Protein AF-A0A2A7MXN3-F1 (afdb_monomer_lite)

Structure (mmCIF, N/CA/C/O backbone):
data_AF-A0A2A7MXN3-F1
#
_entry.id   AF-A0A2A7MXN3-F1
#
loop_
_atom_site.group_PDB
_atom_site.id
_atom_site.type_symbol
_atom_site.label_atom_id
_atom_site.label_alt_id
_atom_site.label_comp_id
_atom_site.label_asym_id
_atom_site.label_entity_id
_atom_site.label_seq_id
_atom_site.pdbx_PDB_ins_code
_atom_site.Cartn_x
_atom_site.Cartn_y
_atom_site.Cartn_z
_atom_site.occupancy
_atom_site.B_iso_or_equiv
_atom_site.auth_seq_id
_atom_site.auth_comp_id
_atom_site.auth_asym_id
_atom_site.auth_atom_id
_atom_site.pdbx_PDB_model_num
ATOM 1 N N . MET A 1 1 ? 14.271 -14.425 0.305 1.00 64.62 1 MET A N 1
ATOM 2 C CA . MET A 1 1 ? 13.790 -13.281 1.112 1.00 64.62 1 MET A CA 1
ATOM 3 C C . MET A 1 1 ? 12.311 -12.996 0.883 1.00 64.62 1 MET A C 1
ATOM 5 O O . MET A 1 1 ? 11.561 -13.135 1.835 1.00 64.62 1 MET A O 1
ATOM 9 N N . SER A 1 2 ? 11.859 -12.714 -0.344 1.00 75.19 2 SER A N 1
ATOM 10 C CA . SER A 1 2 ? 10.448 -12.375 -0.619 1.00 75.19 2 SER A CA 1
ATOM 11 C C . SER A 1 2 ? 9.423 -13.410 -0.127 1.00 75.19 2 SER A C 1
ATOM 13 O O . SER A 1 2 ? 8.438 -13.028 0.485 1.00 75.19 2 SER A O 1
ATOM 15 N N . TYR A 1 3 ? 9.675 -14.714 -0.288 1.00 83.62 3 TYR A N 1
ATOM 16 C CA . TYR A 1 3 ? 8.766 -15.762 0.211 1.00 83.62 3 TYR A CA 1
ATOM 17 C C . TYR A 1 3 ? 8.634 -15.801 1.741 1.00 83.62 3 TYR A C 1
ATOM 19 O O . TYR A 1 3 ? 7.549 -16.059 2.251 1.00 83.62 3 TYR A O 1
ATOM 27 N N . LEU A 1 4 ? 9.714 -15.497 2.474 1.00 83.94 4 LEU A N 1
ATOM 28 C CA . LEU A 1 4 ? 9.666 -15.394 3.936 1.00 83.94 4 LEU A CA 1
ATOM 29 C C . LEU A 1 4 ? 8.843 -14.175 4.360 1.00 83.94 4 LEU A C 1
ATOM 31 O O . LEU A 1 4 ? 8.022 -14.289 5.258 1.00 83.94 4 LEU A O 1
ATOM 35 N N . ALA A 1 5 ? 8.996 -13.038 3.673 1.00 79.19 5 ALA A N 1
ATOM 36 C CA . ALA A 1 5 ? 8.184 -11.850 3.934 1.00 79.19 5 ALA A CA 1
ATOM 37 C C . ALA A 1 5 ? 6.690 -12.092 3.636 1.00 79.19 5 ALA A C 1
ATOM 39 O O . ALA A 1 5 ? 5.841 -11.649 4.404 1.00 79.19 5 ALA A O 1
ATOM 40 N N . VAL A 1 6 ? 6.362 -12.854 2.582 1.00 86.12 6 VAL A N 1
ATOM 41 C CA . VAL A 1 6 ? 4.978 -13.288 2.306 1.00 86.12 6 VAL A CA 1
ATOM 42 C C . VAL A 1 6 ? 4.444 -14.161 3.443 1.00 86.12 6 VAL A C 1
ATOM 44 O O . VAL A 1 6 ? 3.345 -13.912 3.928 1.00 86.12 6 VAL A O 1
ATOM 47 N N . ALA A 1 7 ? 5.217 -15.148 3.906 1.00 87.31 7 ALA A N 1
ATOM 48 C CA . ALA A 1 7 ? 4.810 -16.008 5.018 1.00 87.31 7 ALA A CA 1
ATOM 49 C C . ALA A 1 7 ? 4.589 -15.211 6.316 1.00 87.31 7 ALA A C 1
ATOM 51 O O . ALA A 1 7 ? 3.590 -15.427 6.999 1.00 87.31 7 ALA A O 1
ATOM 52 N N . VAL A 1 8 ? 5.472 -14.250 6.621 1.00 85.25 8 VAL A N 1
ATOM 53 C CA . VAL A 1 8 ? 5.326 -13.338 7.769 1.00 85.25 8 VAL A CA 1
ATOM 54 C C . VAL A 1 8 ? 4.051 -12.508 7.634 1.00 85.25 8 VAL A C 1
ATOM 56 O O . VAL A 1 8 ? 3.260 -12.455 8.572 1.00 85.25 8 VAL A O 1
ATOM 59 N N . GLY A 1 9 ? 3.807 -11.905 6.470 1.00 79.94 9 GLY A N 1
ATOM 60 C CA . GLY A 1 9 ? 2.609 -11.106 6.228 1.00 79.94 9 GLY A CA 1
ATOM 61 C C . GLY A 1 9 ? 1.312 -11.912 6.378 1.00 79.94 9 GLY A C 1
ATOM 62 O O . GLY A 1 9 ? 0.428 -11.509 7.133 1.00 79.94 9 GLY A O 1
ATOM 63 N N . ILE A 1 10 ? 1.225 -13.091 5.751 1.00 86.56 10 ILE A N 1
ATOM 64 C CA . ILE A 1 10 ? 0.055 -13.983 5.852 1.00 86.56 10 ILE A CA 1
ATOM 65 C C . ILE A 1 10 ? -0.143 -14.465 7.292 1.00 86.56 10 ILE A C 1
ATOM 67 O O . ILE A 1 10 ? -1.264 -14.438 7.800 1.00 86.56 10 ILE A O 1
ATOM 71 N N . GLY A 1 11 ? 0.937 -14.862 7.972 1.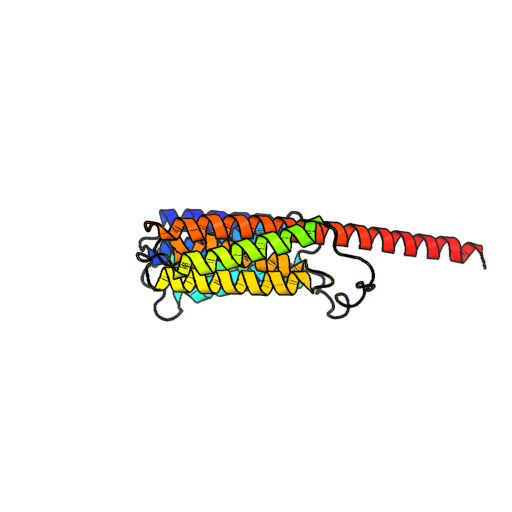00 83.38 11 GLY A N 1
ATOM 72 C CA . GLY A 1 11 ? 0.892 -15.266 9.376 1.00 83.38 11 GLY A CA 1
ATOM 73 C C . GLY A 1 11 ? 0.382 -14.145 10.284 1.00 83.38 11 GLY A C 1
ATOM 74 O O . GLY A 1 11 ? -0.422 -14.396 11.176 1.00 83.38 11 GLY A O 1
ATOM 75 N N . THR A 1 12 ? 0.767 -12.899 10.001 1.00 84.19 12 THR A N 1
ATOM 76 C CA . THR A 1 12 ? 0.295 -11.709 10.728 1.00 84.19 12 THR A CA 1
ATOM 77 C C . THR A 1 12 ? -1.199 -11.474 10.516 1.00 84.19 12 THR A C 1
ATOM 79 O O . THR A 1 12 ? -1.922 -11.212 11.474 1.00 84.19 12 THR A O 1
ATOM 82 N N . VAL A 1 13 ? -1.691 -11.623 9.280 1.00 85.94 13 VAL A N 1
ATOM 83 C CA . VAL A 1 13 ? -3.129 -11.518 8.982 1.00 85.94 13 VAL A CA 1
ATOM 84 C C . VAL A 1 13 ? -3.908 -12.614 9.709 1.00 85.94 13 VAL A C 1
ATOM 86 O O . VAL A 1 13 ? -4.906 -12.316 10.359 1.00 85.94 13 VAL A O 1
ATOM 89 N N . ALA A 1 14 ? -3.444 -13.864 9.674 1.00 85.44 14 ALA A N 1
ATOM 90 C CA . ALA A 1 14 ? -4.092 -14.954 10.401 1.00 85.44 14 ALA A CA 1
ATOM 91 C C . ALA A 1 14 ? -4.117 -14.691 11.918 1.00 85.44 14 ALA A C 1
ATOM 93 O O . ALA A 1 14 ? -5.171 -14.796 12.545 1.00 85.44 14 ALA A O 1
ATOM 94 N N . ALA A 1 15 ? -2.991 -14.254 12.489 1.00 77.88 15 ALA A N 1
ATOM 95 C CA . ALA A 1 15 ? -2.880 -13.923 13.907 1.00 77.88 15 ALA A CA 1
ATOM 96 C C . ALA A 1 15 ? -3.788 -12.750 14.318 1.00 77.88 15 ALA A C 1
ATOM 98 O O . ALA A 1 15 ? -4.363 -12.775 15.410 1.00 77.88 15 ALA A O 1
ATOM 99 N N . SER A 1 16 ? -4.000 -11.766 13.432 1.00 79.56 16 SER A N 1
ATOM 100 C CA . SER A 1 16 ? -4.940 -10.663 13.685 1.00 79.56 16 SER A CA 1
ATOM 101 C C . SER A 1 16 ? -6.362 -11.169 13.964 1.00 79.56 16 SER A C 1
ATOM 103 O O . SER A 1 16 ? -7.074 -10.616 14.799 1.00 79.56 16 SER A O 1
ATOM 105 N N . LEU A 1 17 ? -6.762 -12.275 13.330 1.00 83.75 17 LEU A N 1
ATOM 106 C CA . LEU A 1 17 ? -8.099 -12.847 13.468 1.00 83.75 17 LEU A CA 1
ATOM 107 C C . LEU A 1 17 ? -8.233 -13.769 14.685 1.00 83.75 17 LEU A C 1
ATOM 109 O O . LEU A 1 17 ? -9.330 -13.886 15.226 1.00 83.75 17 LEU A O 1
ATOM 113 N N . THR A 1 18 ? -7.145 -14.410 15.124 1.00 84.31 18 THR A N 1
ATOM 114 C CA . THR A 1 18 ? -7.195 -15.459 16.157 1.00 84.31 18 THR A CA 1
ATOM 115 C C . THR A 1 18 ? -6.716 -15.012 17.534 1.00 84.31 18 THR A C 1
ATOM 117 O O . THR A 1 18 ? -7.207 -15.522 18.535 1.00 84.31 18 THR A O 1
ATOM 120 N N . VAL A 1 19 ? -5.748 -14.094 17.605 1.00 80.88 19 VAL A N 1
ATOM 121 C CA . VAL A 1 19 ? -5.068 -13.719 18.863 1.00 80.88 19 VAL A CA 1
ATOM 122 C C . VAL A 1 19 ? -5.562 -12.371 19.397 1.00 80.88 19 VAL A C 1
ATOM 124 O O . VAL A 1 19 ? -5.391 -12.055 20.570 1.00 80.88 19 VAL A O 1
ATOM 127 N N . THR A 1 20 ? -6.203 -11.574 18.543 1.00 78.19 20 THR A N 1
ATOM 128 C CA . THR A 1 20 ? -6.513 -10.176 18.841 1.00 78.19 20 THR A CA 1
ATOM 129 C C . THR A 1 20 ? -7.908 -10.018 19.428 1.00 78.19 20 THR A C 1
ATOM 131 O O . THR A 1 20 ? -8.912 -10.385 18.799 1.00 78.19 20 THR A O 1
ATOM 134 N N . THR A 1 21 ? -7.980 -9.434 20.621 1.00 78.25 21 THR A N 1
ATOM 135 C CA . THR A 1 21 ? -9.223 -9.337 21.399 1.00 78.25 21 THR A CA 1
ATOM 136 C C . THR A 1 21 ? -9.922 -7.992 21.221 1.00 78.25 21 THR A C 1
ATOM 138 O O . THR A 1 21 ? -11.143 -7.912 21.352 1.00 78.25 21 THR A O 1
ATOM 141 N N . THR A 1 22 ? -9.184 -6.951 20.834 1.00 83.44 22 THR A N 1
ATOM 142 C CA . THR A 1 22 ? -9.715 -5.598 20.641 1.00 83.44 22 THR A CA 1
ATOM 143 C C . THR A 1 22 ? -10.020 -5.280 19.168 1.00 83.44 22 THR A C 1
ATOM 145 O O . THR A 1 22 ? -9.258 -5.668 18.277 1.00 83.44 22 THR A O 1
ATOM 148 N N . PRO A 1 23 ? -11.097 -4.523 18.868 1.00 79.94 23 PRO A N 1
ATOM 149 C CA . PRO A 1 23 ? -11.406 -4.102 17.498 1.00 79.94 23 PRO A CA 1
ATOM 150 C C . PRO A 1 23 ? -10.288 -3.269 16.854 1.00 79.94 23 PRO A C 1
ATOM 152 O O . PRO A 1 23 ? -9.908 -3.524 15.712 1.00 79.94 23 PRO A O 1
ATOM 155 N N . ALA A 1 24 ? -9.719 -2.320 17.606 1.00 78.69 24 ALA A N 1
ATOM 156 C CA . ALA A 1 24 ? -8.630 -1.465 17.134 1.00 78.69 24 ALA A CA 1
ATOM 157 C C . ALA A 1 24 ? -7.341 -2.263 16.882 1.00 78.69 24 ALA A C 1
ATOM 159 O O . ALA A 1 24 ? -6.723 -2.123 15.826 1.00 78.69 24 ALA A O 1
ATOM 160 N N . GLY A 1 25 ? -6.965 -3.154 17.811 1.00 79.19 25 GLY A N 1
ATOM 161 C CA . GLY A 1 25 ? -5.819 -4.043 17.635 1.00 79.19 25 GLY A CA 1
ATOM 162 C C . GLY A 1 25 ? -5.978 -4.930 16.404 1.00 79.19 25 GLY A C 1
ATOM 163 O O . GLY A 1 25 ? -5.029 -5.086 15.636 1.00 79.19 25 GLY A O 1
ATOM 164 N N . ARG A 1 26 ? -7.186 -5.457 16.161 1.00 84.25 26 ARG A N 1
ATOM 165 C CA . ARG A 1 26 ? -7.470 -6.336 15.018 1.00 84.25 26 ARG A CA 1
ATOM 166 C C . ARG A 1 26 ? -7.315 -5.588 13.700 1.00 84.25 26 ARG A C 1
ATOM 168 O O . ARG A 1 26 ? -6.651 -6.088 12.801 1.00 84.25 26 ARG A O 1
ATOM 175 N N . GLY A 1 27 ? -7.883 -4.387 13.596 1.00 84.44 27 GLY A N 1
ATOM 176 C CA . GLY A 1 27 ? -7.774 -3.557 12.395 1.00 84.44 27 GLY A CA 1
ATOM 177 C C . GLY A 1 27 ? -6.329 -3.184 12.061 1.00 84.44 27 GLY A C 1
ATOM 178 O O . GLY A 1 27 ? -5.893 -3.330 10.920 1.00 84.44 27 GLY A O 1
ATOM 179 N N . LEU A 1 28 ? -5.562 -2.757 13.066 1.00 84.44 28 LEU A N 1
ATOM 180 C CA . LEU A 1 28 ? -4.178 -2.312 12.892 1.00 84.44 28 LEU A CA 1
ATOM 181 C C . LEU A 1 28 ? -3.214 -3.468 12.585 1.00 84.44 28 LEU A C 1
ATOM 183 O O . LEU A 1 28 ? -2.373 -3.343 11.694 1.00 84.44 28 LEU A O 1
ATOM 187 N N . THR A 1 29 ? -3.346 -4.607 13.272 1.00 84.69 29 THR A N 1
ATOM 188 C CA . THR A 1 29 ? -2.533 -5.808 12.993 1.00 84.69 29 THR A CA 1
ATOM 189 C C . THR A 1 29 ? -2.861 -6.414 11.632 1.00 84.69 29 THR A C 1
ATOM 191 O O . THR A 1 29 ? -1.945 -6.794 10.898 1.00 84.69 29 THR A O 1
ATOM 194 N N . LEU A 1 30 ? -4.142 -6.434 11.248 1.00 87.25 30 LEU A N 1
ATOM 195 C CA . LEU A 1 30 ? -4.573 -6.845 9.914 1.00 87.25 30 LEU A CA 1
ATOM 196 C C . LEU A 1 30 ? -3.955 -5.940 8.849 1.00 87.25 30 LEU A C 1
ATOM 198 O O . LEU A 1 30 ? -3.381 -6.445 7.886 1.00 87.25 30 LEU A O 1
ATOM 202 N N . ALA A 1 31 ? -4.011 -4.618 9.035 1.00 86.31 31 ALA A N 1
ATOM 203 C CA . ALA A 1 31 ? -3.430 -3.674 8.089 1.00 86.31 31 ALA A CA 1
ATOM 204 C C . ALA A 1 31 ? -1.908 -3.835 7.970 1.00 86.31 31 ALA A C 1
ATOM 206 O O . ALA A 1 31 ? -1.387 -3.883 6.856 1.00 86.31 31 ALA A O 1
ATOM 207 N N . ALA A 1 32 ? -1.196 -3.994 9.089 1.00 85.25 32 ALA A N 1
ATOM 208 C CA . ALA A 1 32 ? 0.243 -4.249 9.083 1.00 85.25 32 ALA A CA 1
ATOM 209 C C . ALA A 1 32 ? 0.593 -5.528 8.301 1.00 85.25 32 ALA A C 1
ATOM 211 O O . ALA A 1 32 ? 1.414 -5.490 7.382 1.00 85.25 32 ALA A O 1
ATOM 212 N N . GLY A 1 33 ? -0.075 -6.648 8.601 1.00 84.88 33 GLY A N 1
ATOM 213 C CA . GLY A 1 33 ? 0.127 -7.913 7.888 1.00 84.88 33 GLY A CA 1
ATOM 214 C C . GLY A 1 33 ? -0.209 -7.822 6.398 1.00 84.88 33 GLY A C 1
ATOM 215 O O . GLY A 1 33 ? 0.524 -8.346 5.551 1.00 84.88 33 GLY A O 1
ATOM 216 N N . ALA A 1 34 ? -1.278 -7.100 6.061 1.00 90.25 34 ALA A N 1
ATOM 217 C CA . ALA A 1 34 ? -1.700 -6.860 4.689 1.00 90.25 34 ALA A CA 1
ATOM 218 C C . ALA A 1 34 ? -0.656 -6.046 3.906 1.00 90.25 34 ALA A C 1
ATOM 220 O O . ALA A 1 34 ? -0.297 -6.439 2.797 1.00 90.25 34 ALA A O 1
ATOM 221 N N . PHE A 1 35 ? -0.104 -4.972 4.483 1.00 87.25 35 PHE A N 1
ATOM 222 C CA . PHE A 1 35 ? 0.950 -4.175 3.843 1.00 87.25 35 PHE A CA 1
AT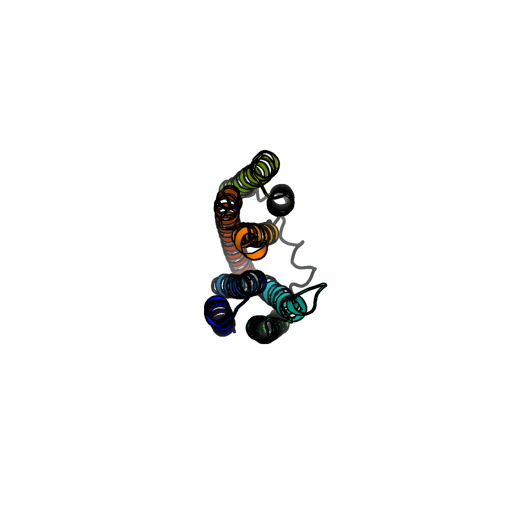OM 223 C C . PHE A 1 35 ? 2.258 -4.955 3.671 1.00 87.25 35 PHE A C 1
ATOM 225 O O . PHE A 1 35 ? 2.870 -4.885 2.604 1.00 87.25 35 PHE A O 1
ATOM 232 N N . ILE A 1 36 ? 2.669 -5.742 4.673 1.00 87.62 36 ILE A N 1
ATOM 233 C CA . ILE A 1 36 ? 3.850 -6.616 4.561 1.00 87.62 36 ILE A CA 1
ATOM 234 C C . ILE A 1 36 ? 3.663 -7.595 3.394 1.00 87.62 36 ILE A C 1
ATOM 236 O O . ILE A 1 36 ? 4.539 -7.719 2.537 1.00 87.62 36 ILE A O 1
ATOM 240 N N . THR A 1 37 ? 2.496 -8.242 3.321 1.00 89.50 37 THR A N 1
ATOM 241 C CA . THR A 1 37 ? 2.162 -9.180 2.238 1.00 89.50 37 THR A CA 1
ATOM 242 C C . THR A 1 37 ? 2.148 -8.479 0.881 1.00 89.50 37 THR A C 1
ATOM 244 O O . THR A 1 37 ? 2.717 -8.992 -0.079 1.00 89.50 37 THR A O 1
ATOM 247 N N . PHE A 1 38 ? 1.547 -7.291 0.803 1.00 88.75 38 PHE A N 1
ATOM 248 C CA . PHE A 1 38 ? 1.456 -6.487 -0.412 1.00 88.75 38 PHE A CA 1
ATOM 249 C C . PHE A 1 38 ? 2.839 -6.160 -0.992 1.00 88.75 38 PHE 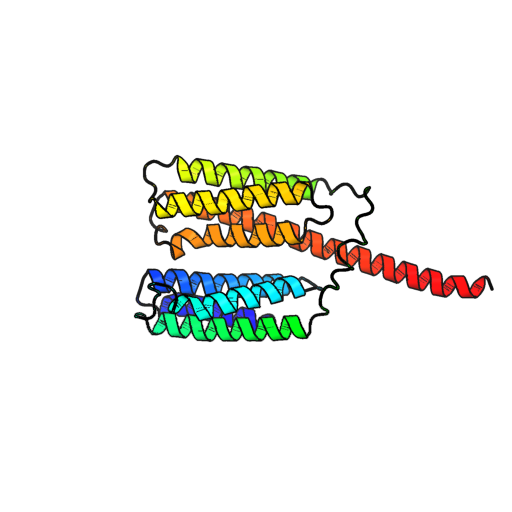A C 1
ATOM 251 O O . PHE A 1 38 ? 3.122 -6.506 -2.141 1.00 88.75 38 PHE A O 1
ATOM 258 N N . PHE A 1 39 ? 3.740 -5.580 -0.193 1.00 86.25 39 PHE A N 1
ATOM 259 C CA . PHE A 1 39 ? 5.097 -5.264 -0.650 1.00 86.25 39 PHE A CA 1
ATOM 260 C C . PHE A 1 39 ? 5.911 -6.523 -0.974 1.00 86.25 39 PHE A C 1
ATOM 262 O O . PHE A 1 39 ? 6.649 -6.552 -1.963 1.00 86.25 39 PHE A O 1
ATOM 269 N N . ALA A 1 40 ? 5.747 -7.592 -0.190 1.00 85.88 40 ALA A N 1
ATOM 270 C CA . ALA A 1 40 ? 6.422 -8.857 -0.444 1.00 85.88 40 ALA A CA 1
ATOM 271 C C . ALA A 1 40 ? 5.983 -9.488 -1.778 1.00 85.88 40 ALA A C 1
ATOM 273 O O . ALA A 1 40 ? 6.841 -9.911 -2.558 1.00 85.88 40 ALA A O 1
ATOM 274 N N . LEU A 1 41 ? 4.682 -9.492 -2.085 1.00 88.62 41 LEU A N 1
ATOM 275 C CA . LEU A 1 41 ? 4.136 -10.004 -3.345 1.00 88.62 41 LEU A CA 1
ATOM 276 C C . LEU A 1 41 ? 4.575 -9.163 -4.544 1.00 88.62 41 LEU A C 1
ATOM 278 O O . LEU A 1 41 ? 5.015 -9.725 -5.549 1.00 88.62 41 LEU A O 1
ATOM 282 N N . LEU A 1 42 ? 4.535 -7.832 -4.430 1.00 85.38 42 LEU A N 1
ATOM 283 C CA . LEU A 1 42 ? 5.017 -6.943 -5.489 1.00 85.38 42 LEU A CA 1
ATOM 284 C C . LEU A 1 42 ? 6.508 -7.127 -5.780 1.00 85.38 42 LEU A C 1
ATOM 286 O O . LEU A 1 42 ? 6.941 -6.879 -6.903 1.00 85.38 42 LEU A O 1
ATOM 290 N N . SER A 1 43 ? 7.298 -7.601 -4.810 1.00 84.44 43 SER A N 1
ATOM 291 C CA . SER A 1 43 ? 8.736 -7.831 -5.009 1.00 84.44 43 SER A CA 1
ATOM 292 C C . SER A 1 43 ? 9.052 -9.053 -5.872 1.00 84.44 43 SER A C 1
ATOM 294 O O . SER A 1 43 ? 10.141 -9.135 -6.440 1.00 84.44 43 SER A O 1
ATOM 296 N N . LEU A 1 44 ? 8.119 -10.001 -6.009 1.00 85.50 44 LEU A N 1
ATOM 297 C CA . LEU A 1 44 ? 8.337 -11.234 -6.770 1.00 85.50 44 LEU A CA 1
ATOM 298 C C . LEU A 1 44 ? 8.582 -10.980 -8.271 1.00 85.50 44 LEU A C 1
ATOM 300 O O . LEU A 1 44 ? 9.595 -11.472 -8.780 1.00 85.50 44 LEU A O 1
ATOM 304 N N . PRO A 1 45 ? 7.729 -10.217 -8.990 1.00 83.50 45 PRO A N 1
ATOM 305 C CA . PRO A 1 45 ? 7.890 -10.000 -10.428 1.00 83.50 45 PRO A CA 1
ATOM 306 C C . PRO A 1 45 ? 8.952 -8.956 -10.804 1.00 83.50 45 PRO A C 1
ATOM 308 O O . PRO A 1 45 ? 9.303 -8.865 -11.983 1.00 83.50 45 PRO A O 1
ATOM 311 N N . VAL A 1 46 ? 9.450 -8.154 -9.854 1.00 79.00 46 VAL A N 1
ATOM 312 C CA . VAL A 1 46 ? 10.308 -7.000 -10.159 1.00 79.00 46 VAL A CA 1
ATOM 313 C C . VAL A 1 46 ? 11.798 -7.364 -10.052 1.00 79.00 46 VAL A C 1
ATOM 315 O O . VAL A 1 46 ? 12.212 -7.935 -9.038 1.00 79.00 46 VAL A O 1
ATOM 318 N N . PRO A 1 47 ? 12.620 -7.050 -11.079 1.00 68.38 47 PRO A N 1
ATOM 319 C CA . PRO A 1 47 ? 14.070 -7.256 -11.038 1.00 68.38 47 PRO A CA 1
ATOM 320 C C . PRO A 1 47 ? 14.776 -6.319 -10.050 1.00 68.38 47 PRO A C 1
ATOM 322 O O . PRO A 1 47 ? 15.590 -6.788 -9.258 1.00 68.38 47 PRO A O 1
ATOM 325 N N . ASP A 1 48 ? 14.441 -5.023 -10.074 1.00 70.88 48 ASP A N 1
ATOM 326 C CA . ASP A 1 48 ? 14.915 -4.041 -9.096 1.00 70.88 48 ASP A CA 1
ATOM 327 C C . ASP A 1 48 ? 13.920 -3.903 -7.938 1.00 70.88 48 ASP A C 1
ATOM 329 O O . ASP A 1 48 ? 12.892 -3.232 -8.010 1.00 70.88 48 ASP A O 1
ATOM 333 N N . ARG A 1 49 ? 14.219 -4.599 -6.847 1.00 75.06 49 ARG A N 1
ATOM 334 C CA . ARG A 1 49 ? 13.334 -4.698 -5.682 1.00 75.06 49 ARG A CA 1
ATOM 335 C C . ARG A 1 49 ? 13.576 -3.594 -4.660 1.00 75.06 49 ARG A C 1
ATOM 337 O O . ARG A 1 49 ? 12.903 -3.568 -3.634 1.00 75.06 49 ARG A O 1
ATOM 344 N N . THR A 1 50 ? 14.531 -2.704 -4.905 1.00 75.25 50 THR A N 1
ATOM 345 C CA . THR A 1 50 ? 15.023 -1.736 -3.917 1.00 75.25 50 THR A CA 1
ATOM 346 C C . THR A 1 50 ? 13.919 -0.814 -3.372 1.00 75.25 50 THR A C 1
ATOM 348 O O . THR A 1 50 ? 13.817 -0.703 -2.147 1.00 75.25 50 THR A O 1
ATOM 351 N N . PRO A 1 51 ? 13.004 -0.263 -4.202 1.00 76.44 51 PRO A N 1
ATOM 352 C CA . PRO A 1 51 ? 11.866 0.523 -3.707 1.00 76.44 51 PRO A CA 1
ATOM 353 C C . PRO A 1 51 ? 10.898 -0.285 -2.828 1.00 76.44 51 PRO A C 1
ATOM 355 O O . PRO A 1 51 ? 10.334 0.228 -1.865 1.00 76.44 51 PRO A O 1
ATOM 358 N N . LEU A 1 52 ? 10.723 -1.574 -3.126 1.00 81.31 52 LEU A N 1
ATOM 359 C CA . LEU A 1 52 ? 9.808 -2.460 -2.402 1.00 81.31 52 LEU A CA 1
ATOM 360 C C . LEU A 1 52 ? 10.410 -2.940 -1.076 1.00 81.31 52 LEU A C 1
ATOM 362 O O . LEU A 1 52 ? 9.693 -3.069 -0.086 1.00 81.31 52 LEU A O 1
ATOM 366 N N . HIS A 1 53 ? 11.728 -3.150 -1.029 1.00 82.88 53 HIS A N 1
ATOM 367 C CA . HIS A 1 53 ? 12.446 -3.412 0.217 1.00 82.88 53 HIS A CA 1
ATOM 368 C C . HIS A 1 53 ? 12.403 -2.202 1.153 1.00 82.88 53 HIS A C 1
ATOM 370 O O . HIS A 1 53 ? 12.197 -2.383 2.348 1.00 82.88 53 HIS A O 1
ATOM 376 N N . TRP A 1 54 ? 12.509 -0.981 0.617 1.00 81.31 54 TRP A N 1
ATOM 377 C CA . TRP A 1 54 ? 12.290 0.236 1.403 1.00 81.31 54 TRP A CA 1
ATOM 378 C C . TRP A 1 54 ? 10.865 0.305 1.970 1.00 81.31 54 TRP A C 1
ATOM 380 O O . TRP A 1 54 ? 10.689 0.591 3.152 1.00 81.31 54 TRP A O 1
ATOM 390 N N . GLY A 1 55 ? 9.852 -0.051 1.172 1.00 81.38 55 GLY A N 1
ATOM 391 C CA . GLY A 1 55 ? 8.475 -0.195 1.654 1.00 81.38 55 GLY A CA 1
ATOM 392 C C . GLY A 1 55 ? 8.357 -1.165 2.837 1.00 81.38 55 GLY A C 1
ATOM 393 O O . GLY A 1 55 ? 7.730 -0.833 3.840 1.00 81.38 55 GLY A O 1
ATOM 394 N N . LEU A 1 56 ? 9.028 -2.322 2.777 1.00 83.56 56 LEU A N 1
ATOM 395 C CA . LEU A 1 56 ? 9.080 -3.283 3.889 1.00 83.56 56 LEU A CA 1
ATOM 396 C C . LEU A 1 56 ? 9.793 -2.732 5.131 1.00 83.56 56 LEU A C 1
ATOM 398 O O . LEU A 1 56 ? 9.351 -3.015 6.242 1.00 83.56 56 LEU A O 1
ATOM 402 N N . VAL A 1 57 ? 10.853 -1.935 4.962 1.00 84.88 57 VAL A N 1
ATOM 403 C CA . VAL A 1 57 ? 11.530 -1.246 6.075 1.00 84.88 57 VAL A CA 1
ATOM 404 C C . VAL A 1 57 ? 10.567 -0.284 6.762 1.00 84.88 57 VAL A C 1
ATOM 406 O O . VAL A 1 57 ? 10.376 -0.372 7.970 1.00 84.88 57 VAL A O 1
ATOM 409 N N . VAL A 1 58 ? 9.922 0.603 6.001 1.00 85.75 58 VAL A N 1
ATOM 410 C CA . VAL A 1 58 ? 9.021 1.624 6.553 1.00 85.75 58 VAL A CA 1
ATOM 411 C C . VAL A 1 58 ? 7.797 0.987 7.210 1.00 85.75 58 VAL A C 1
ATOM 413 O O . VAL A 1 58 ? 7.464 1.334 8.341 1.00 85.75 58 VAL A O 1
ATOM 416 N N . VAL A 1 59 ? 7.152 0.022 6.546 1.00 86.56 59 VAL A N 1
ATOM 417 C CA . VAL A 1 59 ? 5.994 -0.697 7.102 1.00 86.56 59 VAL A CA 1
ATOM 418 C C . VAL A 1 59 ? 6.395 -1.528 8.318 1.00 86.56 59 VAL A C 1
ATOM 420 O O . VAL A 1 59 ? 5.681 -1.516 9.317 1.00 86.56 59 VAL A O 1
ATOM 423 N N . GLY A 1 60 ? 7.532 -2.226 8.260 1.00 84.31 60 GLY A N 1
ATOM 424 C CA . GLY A 1 60 ? 8.050 -3.007 9.379 1.00 84.31 60 GLY A CA 1
ATOM 425 C C . GLY A 1 60 ? 8.335 -2.130 10.594 1.00 84.31 60 GLY A C 1
ATOM 426 O O . GLY A 1 60 ? 7.885 -2.437 11.696 1.00 84.31 60 GLY A O 1
ATOM 427 N N . LEU A 1 61 ? 8.992 -0.985 10.389 1.00 87.75 61 LEU A N 1
ATOM 428 C CA . LEU A 1 61 ? 9.240 0.005 11.436 1.00 87.75 61 LEU A CA 1
ATOM 429 C C . LEU A 1 61 ? 7.929 0.543 12.018 1.00 87.75 61 LEU A C 1
ATOM 431 O O . LEU A 1 61 ? 7.758 0.545 13.234 1.00 87.75 61 LEU A O 1
ATOM 435 N N . ALA A 1 62 ? 6.989 0.948 11.161 1.00 85.00 62 ALA A N 1
ATOM 436 C CA . ALA A 1 62 ? 5.692 1.456 11.589 1.00 85.00 62 ALA A CA 1
ATOM 437 C C . ALA A 1 62 ? 4.931 0.415 12.422 1.00 85.00 62 ALA A C 1
ATOM 439 O O . ALA A 1 62 ? 4.477 0.737 13.514 1.00 85.00 62 ALA A O 1
ATOM 440 N N . ALA A 1 63 ? 4.861 -0.842 11.972 1.00 85.31 63 ALA A N 1
ATOM 441 C CA . ALA A 1 63 ? 4.233 -1.939 12.712 1.00 85.31 63 ALA A CA 1
ATOM 442 C C . ALA A 1 63 ? 4.921 -2.213 14.063 1.00 85.31 63 ALA A C 1
ATOM 444 O O . ALA A 1 63 ? 4.247 -2.508 15.048 1.00 85.31 63 ALA A O 1
ATOM 445 N N . THR A 1 64 ? 6.246 -2.043 14.125 1.00 87.19 64 THR A N 1
ATOM 446 C CA . THR A 1 64 ? 7.055 -2.203 15.347 1.00 87.19 64 THR A CA 1
ATOM 447 C C . THR A 1 64 ? 6.941 -1.022 16.307 1.00 87.19 64 THR A C 1
ATOM 449 O O . THR A 1 64 ? 7.389 -1.130 17.436 1.00 87.19 64 THR A O 1
ATOM 452 N N . ILE A 1 65 ? 6.389 0.119 15.899 1.00 86.31 65 ILE A N 1
ATOM 453 C CA . ILE A 1 65 ? 6.247 1.299 16.771 1.00 86.31 65 ILE A CA 1
ATOM 454 C C . ILE A 1 65 ? 4.766 1.580 17.083 1.00 86.31 65 ILE A C 1
ATOM 456 O O . ILE A 1 65 ? 4.450 2.147 18.128 1.00 86.31 65 ILE A O 1
ATOM 460 N N . LEU A 1 66 ? 3.842 1.103 16.242 1.00 83.38 66 LEU A N 1
ATOM 461 C CA . LEU A 1 66 ? 2.397 1.331 16.345 1.00 83.38 66 LEU A CA 1
ATOM 462 C C . LEU A 1 66 ? 1.791 1.019 17.722 1.00 83.38 66 LEU A C 1
ATOM 464 O O . LEU A 1 66 ? 1.075 1.877 18.236 1.00 83.38 66 LEU A O 1
ATOM 468 N N . PRO A 1 67 ? 2.053 -0.152 18.342 1.00 81.75 67 PRO A N 1
ATOM 469 C CA . PRO A 1 67 ? 1.524 -0.455 19.670 1.00 81.75 67 PRO A CA 1
ATOM 470 C C . PRO A 1 67 ? 1.861 0.609 20.719 1.00 81.75 67 PRO A C 1
ATOM 472 O O . PRO A 1 67 ? 1.052 0.844 21.604 1.00 81.75 67 PRO A O 1
ATOM 475 N N . TRP A 1 68 ? 3.008 1.282 20.606 1.00 82.19 68 TRP A N 1
ATOM 476 C CA . TRP A 1 68 ? 3.539 2.212 21.607 1.00 82.19 68 TRP A CA 1
ATOM 477 C C . TRP A 1 68 ? 3.167 3.681 21.350 1.00 82.19 68 TRP A C 1
ATOM 479 O O . TRP A 1 68 ? 3.447 4.536 22.190 1.00 82.19 68 TRP A O 1
ATOM 489 N N . LEU A 1 69 ? 2.541 3.999 20.212 1.00 79.44 69 LEU A N 1
ATOM 490 C CA . LEU A 1 69 ? 2.173 5.373 19.867 1.00 79.44 69 LEU A CA 1
ATOM 491 C C . LEU A 1 69 ? 0.830 5.785 20.481 1.00 79.44 69 LEU A C 1
ATOM 493 O O . LEU A 1 69 ? -0.168 5.090 20.325 1.00 79.44 69 LEU A O 1
ATOM 497 N N . SER A 1 70 ? 0.867 6.941 21.158 1.00 48.78 70 SER A N 1
ATOM 498 C CA . SER A 1 70 ? -0.174 7.792 21.779 1.00 48.78 70 SER A CA 1
ATOM 499 C C . SER A 1 70 ? -1.277 7.159 22.640 1.00 48.78 70 SER A C 1
ATOM 501 O O . SER A 1 70 ? -1.638 7.773 23.633 1.00 48.78 70 SER A O 1
ATOM 503 N N . THR A 1 71 ? -1.801 5.985 22.298 1.00 59.22 71 THR A N 1
ATOM 504 C CA . THR A 1 71 ? -2.842 5.206 23.007 1.00 59.22 71 THR A CA 1
ATOM 505 C C . THR A 1 71 ? -2.992 3.805 22.378 1.00 59.22 71 THR A C 1
ATOM 507 O O . THR A 1 71 ? -4.081 3.231 22.375 1.00 59.22 71 THR A O 1
ATOM 510 N N . GLY A 1 72 ? -1.928 3.276 21.761 1.00 58.19 72 GLY A N 1
ATOM 511 C CA . GLY A 1 72 ? -1.977 2.049 20.969 1.00 58.19 72 GLY A CA 1
ATOM 512 C C . GLY A 1 72 ? -2.495 0.829 21.735 1.00 58.19 72 GLY A C 1
ATOM 513 O O . GLY A 1 72 ? -2.729 0.844 22.942 1.00 58.19 72 GLY A O 1
ATOM 514 N N . PHE A 1 73 ? -2.669 -0.278 21.020 1.00 68.50 73 PHE A N 1
ATOM 515 C CA . PHE A 1 73 ? -3.216 -1.524 21.561 1.00 68.50 73 PHE A CA 1
ATOM 516 C C . PHE A 1 73 ? -2.230 -2.277 22.480 1.00 68.50 73 PHE A C 1
ATOM 518 O O . PHE A 1 73 ? -2.237 -3.500 22.508 1.00 68.50 73 PHE A O 1
ATOM 525 N N . THR A 1 74 ? -1.395 -1.580 23.265 1.00 74.06 74 THR A N 1
ATOM 526 C CA . THR A 1 74 ? -0.511 -2.190 24.280 1.00 74.06 74 THR A CA 1
ATOM 527 C C . THR A 1 74 ? -1.278 -3.017 25.307 1.00 74.06 74 THR A C 1
ATOM 529 O O . THR A 1 74 ? -0.757 -4.016 25.796 1.00 74.06 74 THR A O 1
ATOM 532 N N . ALA A 1 75 ? -2.517 -2.623 25.614 1.00 78.19 75 ALA A N 1
ATOM 533 C CA . ALA A 1 75 ? -3.414 -3.377 26.485 1.00 78.19 75 ALA A CA 1
ATOM 534 C C . ALA A 1 75 ? -3.827 -4.732 25.875 1.00 78.19 75 ALA A C 1
ATOM 536 O O . ALA A 1 75 ? -4.154 -5.664 26.605 1.00 78.19 75 ALA A O 1
ATOM 537 N N . ASP A 1 76 ? -3.783 -4.857 24.545 1.00 80.94 76 ASP A N 1
ATOM 538 C CA . ASP A 1 76 ? -3.996 -6.107 23.821 1.00 80.94 76 ASP A CA 1
ATOM 539 C C . ASP A 1 76 ? -2.642 -6.768 23.546 1.00 80.94 76 ASP A C 1
ATOM 541 O O . ASP A 1 76 ? -2.005 -6.573 22.507 1.00 80.94 76 ASP A O 1
ATOM 545 N N . LEU A 1 77 ? -2.192 -7.556 24.523 1.00 81.44 77 LEU A N 1
ATOM 546 C CA . LEU A 1 77 ? -0.881 -8.204 24.506 1.00 81.44 77 LEU A CA 1
ATOM 547 C C . LEU A 1 77 ? -0.679 -9.075 23.254 1.00 81.44 77 LEU A C 1
ATOM 549 O O . LEU A 1 77 ? 0.424 -9.138 22.713 1.00 81.44 77 LEU A O 1
ATOM 553 N N . GLY A 1 78 ? -1.756 -9.699 22.766 1.00 82.25 78 GLY A N 1
ATOM 554 C CA . GLY A 1 78 ? -1.757 -10.520 21.559 1.00 82.25 78 GLY A CA 1
ATOM 555 C C . GLY A 1 78 ? -1.487 -9.706 20.299 1.00 82.25 78 GLY A C 1
ATOM 556 O O . GLY A 1 78 ? -0.606 -10.048 19.503 1.00 82.25 78 GLY A O 1
ATOM 557 N N . ALA A 1 79 ? -2.200 -8.592 20.142 1.00 79.44 79 ALA A N 1
ATOM 558 C CA . ALA A 1 79 ? -1.981 -7.678 19.031 1.00 79.44 79 ALA A CA 1
ATOM 559 C C . ALA A 1 79 ? -0.598 -7.026 19.091 1.00 79.44 79 ALA A C 1
ATOM 561 O O . ALA A 1 79 ? 0.112 -7.013 18.084 1.00 79.44 79 ALA A O 1
ATOM 562 N N . ALA A 1 80 ? -0.199 -6.514 20.261 1.00 83.94 80 ALA A N 1
ATOM 563 C CA . ALA A 1 80 ? 1.077 -5.827 20.462 1.00 83.94 80 ALA A CA 1
ATOM 564 C C . ALA A 1 80 ? 2.262 -6.744 20.147 1.00 83.94 80 ALA A C 1
ATOM 566 O O . ALA A 1 80 ? 3.174 -6.354 19.415 1.00 83.94 80 ALA A O 1
ATOM 567 N N . TRP A 1 81 ? 2.208 -7.990 20.627 1.00 85.69 81 TRP A N 1
ATOM 568 C CA . TRP A 1 81 ? 3.218 -9.001 20.334 1.00 85.69 81 TRP A CA 1
ATOM 569 C C . TRP A 1 81 ? 3.276 -9.341 18.843 1.00 85.69 81 TRP A C 1
ATOM 571 O O . TRP A 1 81 ? 4.352 -9.335 18.245 1.00 85.69 81 TRP A O 1
ATOM 581 N N . THR A 1 82 ? 2.118 -9.580 18.221 1.00 84.50 82 THR A N 1
ATOM 582 C CA . THR A 1 82 ? 2.031 -9.921 16.795 1.00 84.50 82 THR A CA 1
ATOM 583 C C . THR A 1 82 ? 2.585 -8.795 15.922 1.00 84.50 82 THR A C 1
ATOM 585 O O . THR A 1 82 ? 3.413 -9.050 15.051 1.00 84.50 82 THR A O 1
ATOM 588 N N . ALA A 1 83 ? 2.183 -7.548 16.183 1.00 83.56 83 ALA A N 1
ATOM 589 C CA . ALA A 1 83 ? 2.667 -6.376 15.458 1.00 83.56 83 ALA A CA 1
ATOM 590 C C . ALA A 1 83 ? 4.172 -6.152 15.659 1.00 83.56 83 ALA A C 1
ATOM 592 O O . ALA A 1 83 ? 4.882 -5.911 14.684 1.00 83.56 83 ALA A O 1
ATOM 593 N N . GLY A 1 84 ? 4.667 -6.288 16.894 1.00 85.12 84 GLY A N 1
ATOM 594 C CA . GLY A 1 84 ? 6.084 -6.123 17.213 1.00 85.12 84 GLY A CA 1
ATOM 595 C C . GLY A 1 84 ? 6.970 -7.158 16.522 1.00 85.12 84 GLY A C 1
ATOM 596 O O . GLY A 1 84 ? 7.942 -6.795 15.863 1.00 85.12 84 GLY A O 1
ATOM 597 N N . VAL A 1 85 ? 6.618 -8.446 16.613 1.00 86.75 85 VAL A N 1
ATOM 598 C CA . VAL A 1 85 ? 7.404 -9.529 15.998 1.00 86.75 85 VAL A CA 1
ATOM 599 C C . VAL A 1 85 ? 7.329 -9.467 14.474 1.00 86.75 85 VAL A C 1
ATOM 601 O O . VAL A 1 85 ? 8.363 -9.507 13.805 1.00 86.75 85 VAL A O 1
ATOM 604 N N . ALA A 1 86 ? 6.127 -9.337 13.907 1.00 84.25 86 ALA A N 1
ATOM 605 C CA . ALA A 1 86 ? 5.955 -9.244 12.460 1.00 84.25 86 ALA A CA 1
ATOM 606 C C . ALA A 1 86 ? 6.633 -7.998 11.882 1.00 84.25 86 ALA A C 1
ATOM 608 O O . ALA A 1 86 ? 7.302 -8.083 10.852 1.00 84.25 86 ALA A O 1
ATOM 609 N N . GLY A 1 87 ? 6.495 -6.861 12.567 1.00 83.69 87 GLY A N 1
ATOM 610 C CA . GLY A 1 87 ? 7.131 -5.604 12.203 1.00 83.69 87 GLY A CA 1
ATOM 611 C C . GLY A 1 87 ? 8.652 -5.712 12.213 1.00 83.69 87 GLY A C 1
ATOM 612 O O . GLY A 1 87 ? 9.286 -5.374 11.214 1.00 83.69 87 GLY A O 1
ATOM 613 N N . ALA A 1 88 ? 9.238 -6.261 13.280 1.00 87.25 88 ALA A N 1
ATOM 614 C CA . ALA A 1 88 ? 10.685 -6.423 13.395 1.00 87.25 88 ALA A CA 1
ATOM 615 C C . ALA A 1 88 ? 11.243 -7.379 12.328 1.00 87.25 88 ALA A C 1
ATOM 617 O O . ALA A 1 88 ? 12.288 -7.109 11.733 1.00 87.25 88 ALA A O 1
ATOM 618 N N . LEU A 1 89 ? 10.527 -8.470 12.030 1.00 87.06 89 LEU A N 1
ATOM 619 C CA . LEU A 1 89 ? 10.899 -9.395 10.958 1.00 87.06 89 LEU A CA 1
ATOM 620 C C . LEU A 1 89 ? 10.807 -8.735 9.578 1.00 87.06 89 LEU A C 1
ATOM 622 O O . LEU A 1 89 ? 11.733 -8.870 8.777 1.00 87.06 89 LEU A O 1
ATOM 626 N N . ALA A 1 90 ? 9.727 -8.005 9.292 1.00 84.31 90 ALA A N 1
ATOM 627 C CA . ALA A 1 90 ? 9.572 -7.277 8.035 1.00 84.31 90 ALA A CA 1
ATOM 628 C C . ALA A 1 90 ? 10.648 -6.196 7.869 1.00 84.31 90 ALA A C 1
ATOM 630 O O . ALA A 1 90 ? 11.236 -6.085 6.794 1.00 84.31 90 ALA A O 1
ATOM 631 N N . LEU A 1 91 ? 10.963 -5.474 8.948 1.00 89.38 91 LEU A N 1
ATOM 632 C CA . LEU A 1 91 ? 12.036 -4.488 9.004 1.00 89.38 91 LEU A CA 1
ATOM 633 C C . LEU A 1 91 ? 13.387 -5.132 8.683 1.00 89.38 91 LEU A C 1
ATOM 635 O O . LEU A 1 91 ? 14.093 -4.661 7.797 1.00 89.38 91 LEU A O 1
ATOM 639 N N . ALA A 1 92 ? 13.731 -6.237 9.350 1.00 88.88 92 ALA A N 1
ATOM 640 C CA . ALA A 1 92 ? 14.988 -6.943 9.121 1.00 88.88 92 ALA A CA 1
ATOM 641 C C . ALA A 1 92 ? 15.096 -7.469 7.680 1.00 88.88 92 ALA A C 1
ATOM 643 O O . ALA A 1 92 ? 16.118 -7.272 7.024 1.00 88.88 92 ALA A O 1
ATOM 644 N N . LEU A 1 93 ? 14.033 -8.088 7.154 1.00 85.19 93 LEU A N 1
ATOM 645 C CA . LEU A 1 93 ? 13.990 -8.575 5.772 1.00 85.19 93 LEU A CA 1
ATOM 646 C C . LEU A 1 93 ? 14.084 -7.429 4.756 1.00 85.19 93 LEU A C 1
ATOM 648 O O . LEU A 1 93 ? 14.780 -7.566 3.749 1.00 85.19 93 LEU A O 1
ATOM 652 N N . GLY A 1 94 ? 13.424 -6.303 5.030 1.00 82.69 94 GLY A N 1
ATOM 653 C CA . GLY A 1 94 ? 13.527 -5.078 4.245 1.00 82.69 94 GLY A CA 1
ATOM 654 C C . GLY A 1 94 ? 14.950 -4.525 4.247 1.00 82.69 94 GLY A C 1
ATOM 655 O O . GLY A 1 94 ? 15.504 -4.285 3.180 1.00 82.69 94 GLY A O 1
ATOM 656 N N . CYS A 1 95 ? 15.584 -4.410 5.418 1.00 85.06 95 CYS A N 1
ATOM 657 C CA . CYS A 1 95 ? 16.959 -3.929 5.563 1.00 85.06 95 CYS A CA 1
ATOM 658 C C . CYS A 1 95 ? 17.955 -4.835 4.839 1.00 85.06 95 CYS A C 1
ATOM 660 O O . CYS A 1 95 ? 18.791 -4.343 4.090 1.00 85.06 95 CYS A O 1
ATOM 662 N N . ILE A 1 96 ? 17.852 -6.157 5.001 1.00 84.94 96 ILE A N 1
ATOM 663 C CA . ILE A 1 9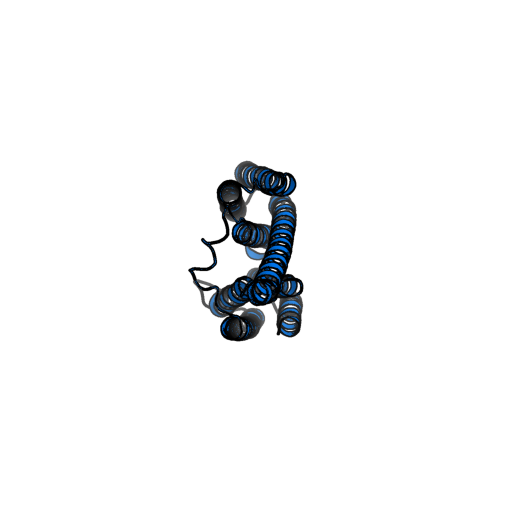6 ? 18.738 -7.104 4.312 1.00 84.94 96 ILE A CA 1
ATOM 664 C C . ILE A 1 96 ? 18.514 -7.038 2.795 1.00 84.94 96 ILE A C 1
ATOM 666 O O . ILE A 1 96 ? 19.474 -7.055 2.027 1.00 84.94 96 ILE A O 1
ATOM 670 N N . GLY A 1 97 ? 17.260 -6.937 2.345 1.00 80.69 97 GLY A N 1
ATOM 671 C CA . GLY A 1 97 ? 16.932 -6.763 0.930 1.00 80.69 97 GLY A CA 1
ATOM 672 C C . GLY A 1 97 ? 17.431 -5.436 0.352 1.00 80.69 97 GLY A C 1
ATOM 673 O O . GLY A 1 97 ? 17.859 -5.395 -0.799 1.00 80.69 97 GLY A O 1
ATOM 674 N N . TRP A 1 98 ? 17.413 -4.369 1.149 1.00 81.69 98 TRP A N 1
ATOM 675 C CA . TRP A 1 98 ? 17.903 -3.046 0.775 1.00 81.69 98 TRP A CA 1
ATOM 676 C C . TRP A 1 98 ? 19.433 -2.998 0.712 1.00 81.69 98 TRP A C 1
ATOM 678 O O . TRP A 1 98 ? 19.976 -2.556 -0.294 1.00 81.69 98 TRP A O 1
ATOM 688 N N . LEU A 1 99 ? 20.122 -3.537 1.724 1.00 83.06 99 LEU A N 1
ATOM 689 C CA . LEU A 1 99 ? 21.588 -3.601 1.794 1.00 83.06 99 LEU A CA 1
ATOM 690 C C . LEU A 1 99 ? 22.199 -4.518 0.725 1.00 83.06 99 LEU A C 1
ATOM 692 O O . LEU A 1 99 ? 23.285 -4.239 0.226 1.00 83.06 99 LEU A O 1
ATOM 696 N N . ASN A 1 100 ? 21.506 -5.603 0.361 1.00 80.69 100 ASN A N 1
ATOM 697 C CA . ASN A 1 100 ? 21.921 -6.490 -0.731 1.00 80.69 100 ASN A CA 1
ATOM 698 C C . ASN A 1 100 ? 21.476 -5.989 -2.115 1.00 80.69 100 ASN A C 1
ATOM 700 O O . ASN A 1 100 ? 21.926 -6.512 -3.138 1.00 80.69 100 ASN A O 1
ATOM 704 N N . GLY A 1 101 ? 20.563 -5.018 -2.161 1.00 67.38 101 GLY A N 1
ATOM 705 C CA . GLY A 1 101 ? 20.197 -4.327 -3.388 1.00 67.38 101 GLY A CA 1
ATOM 706 C C . GLY A 1 101 ? 21.342 -3.432 -3.852 1.00 67.38 101 GLY A C 1
ATOM 707 O O . GLY A 1 101 ? 22.119 -2.923 -3.047 1.00 67.38 101 GLY A O 1
ATOM 708 N N . ARG A 1 102 ? 21.460 -3.208 -5.164 1.00 57.72 102 ARG A N 1
ATOM 709 C CA . ARG A 1 102 ? 22.291 -2.098 -5.643 1.00 57.72 102 ARG A CA 1
ATOM 710 C C . ARG A 1 102 ? 21.528 -0.826 -5.271 1.00 57.72 102 ARG A C 1
ATOM 712 O O . ARG A 1 102 ? 20.424 -0.670 -5.790 1.00 57.72 102 ARG A O 1
ATOM 719 N N . PRO A 1 103 ? 22.037 0.050 -4.384 1.00 50.56 103 PRO A N 1
ATOM 720 C CA . PRO A 1 103 ? 21.345 1.296 -4.105 1.00 50.56 103 PRO A CA 1
ATOM 721 C C . PRO A 1 103 ? 21.162 2.014 -5.443 1.00 50.56 103 PRO A C 1
ATOM 723 O O . PRO A 1 103 ? 22.128 2.070 -6.217 1.00 50.56 103 PRO A O 1
ATOM 726 N N . PRO A 1 104 ? 19.957 2.519 -5.760 1.00 50.16 104 PRO A N 1
ATOM 727 C CA . PRO A 1 104 ? 19.802 3.362 -6.923 1.00 50.16 104 PRO A CA 1
ATOM 728 C C . PRO A 1 104 ? 20.758 4.525 -6.709 1.00 50.16 104 PRO A C 1
ATOM 730 O O . PRO A 1 104 ? 20.592 5.332 -5.792 1.00 50.16 104 PRO A O 1
ATOM 733 N N . THR A 1 105 ? 21.832 4.573 -7.490 1.00 48.31 105 THR A N 1
ATOM 734 C CA . THR A 1 105 ? 22.686 5.744 -7.477 1.00 48.31 105 THR A CA 1
ATOM 735 C C . THR A 1 105 ? 21.770 6.898 -7.862 1.00 48.31 105 THR A C 1
ATOM 737 O O . THR A 1 105 ? 21.092 6.846 -8.887 1.00 48.31 105 THR A O 1
ATOM 740 N N . LEU A 1 106 ? 21.711 7.935 -7.025 1.00 45.03 106 LEU A N 1
ATOM 741 C CA . LEU A 1 106 ? 20.897 9.142 -7.241 1.00 45.03 106 LEU A CA 1
ATOM 742 C C . LEU A 1 106 ? 21.114 9.779 -8.635 1.00 45.03 106 LEU A C 1
ATOM 744 O O . LEU A 1 106 ? 20.308 10.580 -9.089 1.00 45.03 106 LEU A O 1
ATOM 748 N N . TYR A 1 107 ? 22.173 9.374 -9.342 1.00 40.72 107 TYR A N 1
ATOM 749 C CA . TYR A 1 107 ? 22.525 9.767 -10.705 1.00 40.72 107 TYR A CA 1
ATOM 750 C C . TYR A 1 107 ? 21.899 8.929 -11.841 1.00 40.72 107 TYR A C 1
ATOM 752 O O . TYR A 1 107 ? 22.013 9.327 -13.000 1.00 40.72 107 TYR A O 1
ATOM 760 N N . GLY A 1 108 ? 21.251 7.793 -11.557 1.00 42.38 108 GLY A N 1
ATOM 761 C CA . GLY A 1 108 ? 20.610 6.937 -12.567 1.00 42.38 108 GLY A CA 1
ATOM 762 C C . GLY A 1 108 ? 19.210 7.398 -12.989 1.00 42.38 108 GLY A C 1
ATOM 763 O O . GLY A 1 108 ? 18.836 7.230 -14.146 1.00 42.38 108 GLY A O 1
ATOM 764 N N . PHE A 1 109 ? 18.468 8.051 -12.088 1.00 46.19 109 PHE A N 1
ATOM 765 C CA . PHE A 1 109 ? 17.076 8.462 -12.326 1.00 46.19 109 PHE A CA 1
ATOM 766 C C . PHE A 1 109 ? 16.916 9.621 -13.319 1.00 46.19 109 PHE A C 1
ATOM 768 O O . PHE A 1 109 ? 15.859 9.771 -13.920 1.00 46.19 109 PHE A O 1
ATOM 775 N N . ASN A 1 110 ? 17.959 10.427 -13.532 1.00 44.84 110 ASN A N 1
ATOM 776 C CA . ASN A 1 110 ? 17.879 11.619 -14.384 1.00 44.84 110 ASN A CA 1
ATOM 777 C C . ASN A 1 110 ? 18.472 11.416 -15.794 1.00 44.84 110 ASN A C 1
ATOM 779 O O . ASN A 1 110 ? 18.580 12.371 -16.558 1.00 44.84 110 ASN A O 1
ATOM 783 N N . ARG A 1 111 ? 18.919 10.197 -16.150 1.00 42.81 111 ARG A N 1
ATOM 784 C CA . ARG A 1 111 ? 19.694 9.966 -17.389 1.00 42.81 111 ARG A CA 1
ATOM 785 C C . ARG A 1 111 ? 18.950 9.334 -18.565 1.00 42.81 111 ARG A C 1
ATOM 787 O O . ARG A 1 111 ? 19.538 9.278 -19.639 1.00 42.81 111 ARG A O 1
ATOM 794 N N . TYR A 1 112 ? 17.680 8.949 -18.424 1.00 47.16 112 TYR A N 1
ATOM 795 C CA . TYR A 1 112 ? 16.931 8.312 -19.524 1.00 47.16 112 TYR A CA 1
ATOM 796 C C . TYR A 1 112 ? 15.653 9.030 -19.963 1.00 47.16 112 TYR A C 1
ATOM 798 O O . TYR A 1 112 ? 14.978 8.562 -20.876 1.00 47.16 112 TYR A O 1
ATOM 806 N N . ALA A 1 113 ? 15.360 10.211 -19.419 1.00 45.62 113 ALA A N 1
ATOM 807 C CA . ALA A 1 113 ? 14.341 11.087 -19.982 1.00 45.62 113 ALA A CA 1
ATOM 808 C C . ALA A 1 113 ? 14.919 11.862 -21.179 1.00 45.62 113 ALA A C 1
ATOM 810 O O . ALA A 1 113 ? 15.180 13.063 -21.103 1.00 45.62 113 ALA A O 1
ATOM 811 N N . SER A 1 114 ? 15.126 11.195 -22.319 1.00 48.06 114 SER A N 1
ATOM 812 C CA . SER A 1 114 ? 15.055 11.940 -23.577 1.00 48.06 114 SER A CA 1
ATOM 813 C C . SER A 1 114 ? 13.634 12.485 -23.670 1.00 48.06 114 SER A C 1
ATOM 815 O O . SER A 1 114 ? 12.679 11.710 -23.675 1.00 48.06 114 SER A O 1
ATOM 817 N N . ARG A 1 115 ? 13.513 13.812 -23.715 1.00 49.91 115 ARG A N 1
ATOM 818 C CA . ARG A 1 115 ? 12.290 14.638 -23.672 1.00 49.91 115 ARG A CA 1
ATOM 819 C C . ARG A 1 115 ? 11.198 14.284 -24.709 1.00 49.91 115 ARG A C 1
ATOM 821 O O . ARG A 1 115 ? 10.167 14.944 -24.736 1.00 49.91 115 ARG A O 1
ATOM 828 N N . ASP A 1 116 ? 11.409 13.250 -25.524 1.00 51.00 116 ASP A N 1
ATOM 829 C CA . ASP A 1 116 ? 10.608 12.889 -26.697 1.00 51.00 116 ASP A CA 1
ATOM 830 C C . ASP A 1 116 ? 9.812 11.576 -26.576 1.00 51.00 116 ASP A C 1
ATOM 832 O O . ASP A 1 116 ? 8.945 11.311 -27.414 1.00 51.00 116 ASP A O 1
ATOM 836 N N . ASP A 1 117 ? 10.015 10.766 -25.532 1.00 57.66 117 ASP A N 1
ATOM 837 C CA . ASP A 1 117 ? 9.226 9.542 -25.337 1.00 57.66 117 ASP A CA 1
ATOM 838 C C . ASP A 1 117 ? 7.867 9.891 -24.708 1.00 57.66 117 ASP A C 1
ATOM 840 O O . ASP A 1 117 ? 7.674 9.839 -23.495 1.00 57.66 117 ASP A O 1
ATOM 844 N N . LYS A 1 118 ? 6.889 10.268 -25.545 1.00 57.59 118 LYS A N 1
ATOM 845 C CA . LYS A 1 118 ? 5.503 10.478 -25.095 1.00 57.59 118 LYS A CA 1
ATOM 846 C C . LYS A 1 118 ? 5.032 9.260 -24.284 1.00 57.59 118 LYS A C 1
ATOM 848 O O . LYS A 1 118 ? 5.111 8.139 -24.803 1.00 57.59 118 LYS A O 1
ATOM 853 N N . PRO A 1 119 ? 4.456 9.448 -23.080 1.00 60.22 119 PRO A N 1
ATOM 854 C CA . PRO A 1 119 ? 3.940 8.333 -22.307 1.00 60.22 119 PRO A CA 1
ATOM 855 C C . PRO A 1 119 ? 2.882 7.588 -23.138 1.00 60.22 119 PRO A C 1
ATOM 857 O O . PRO A 1 119 ? 2.003 8.229 -23.753 1.00 60.22 119 PRO A O 1
ATOM 860 N N . PRO A 1 120 ? 2.975 6.247 -23.232 1.00 71.31 120 PRO A N 1
ATOM 861 C CA . PRO A 1 120 ? 2.046 5.433 -24.000 1.00 71.31 120 PRO A CA 1
ATOM 862 C C . PRO A 1 120 ? 0.609 5.708 -23.547 1.00 71.31 120 PRO A C 1
ATOM 864 O O . PRO A 1 120 ? 0.349 5.990 -22.379 1.00 71.31 120 PRO A O 1
ATOM 867 N N . ALA A 1 121 ? -0.344 5.624 -24.479 1.00 81.25 121 ALA A N 1
ATOM 868 C CA . ALA A 1 121 ? -1.740 6.015 -24.250 1.00 81.25 121 ALA A CA 1
ATOM 869 C C . ALA A 1 121 ? -2.376 5.365 -23.003 1.00 81.25 121 ALA A C 1
ATOM 871 O O . ALA A 1 121 ? -3.223 5.973 -22.355 1.00 81.25 121 ALA A O 1
ATOM 872 N N . VAL A 1 122 ? -1.928 4.159 -22.641 1.00 79.81 122 VAL A N 1
ATOM 873 C CA . VAL A 1 122 ? -2.411 3.426 -21.465 1.00 79.81 122 VAL A CA 1
ATOM 874 C C . VAL A 1 122 ? -1.954 4.052 -20.145 1.00 79.81 122 VAL A C 1
ATOM 876 O O . VAL A 1 122 ? -2.758 4.131 -19.229 1.00 79.81 122 VAL A O 1
ATOM 879 N N . GLU A 1 123 ? -0.714 4.535 -20.034 1.00 78.62 123 GLU A N 1
ATOM 880 C CA . GLU A 1 123 ? -0.215 5.185 -18.805 1.00 78.62 123 GLU A CA 1
ATOM 881 C C . GLU A 1 123 ? -0.969 6.491 -18.543 1.00 78.62 123 GLU A C 1
ATOM 883 O O . GLU A 1 123 ? -1.487 6.709 -17.450 1.00 78.62 123 GLU A O 1
ATOM 888 N N . ARG A 1 124 ? -1.187 7.290 -19.596 1.00 81.75 124 ARG A N 1
ATOM 889 C CA . ARG A 1 124 ? -2.054 8.477 -19.520 1.00 81.75 124 ARG A CA 1
ATOM 890 C C . ARG A 1 124 ? -3.487 8.139 -19.114 1.00 81.75 124 ARG A C 1
ATOM 892 O O . ARG A 1 124 ? -4.114 8.918 -18.400 1.00 81.75 124 ARG A O 1
ATOM 899 N N . TRP A 1 125 ? -4.021 7.009 -19.574 1.00 87.94 125 TRP A N 1
ATOM 900 C CA . TRP A 1 125 ? -5.355 6.565 -19.177 1.00 87.94 125 TRP A CA 1
ATOM 901 C C . TRP A 1 125 ? -5.396 6.106 -17.713 1.00 87.94 125 TRP A C 1
ATOM 903 O O . TRP A 1 125 ? -6.327 6.479 -17.008 1.00 87.94 125 TRP A O 1
ATOM 913 N N . ILE A 1 126 ? -4.372 5.389 -17.232 1.00 83.00 126 ILE A N 1
ATOM 914 C CA . ILE A 1 126 ? -4.244 4.974 -15.825 1.00 83.00 126 ILE A CA 1
ATOM 915 C C . ILE A 1 126 ? -4.201 6.199 -14.906 1.00 83.00 126 ILE A C 1
ATOM 917 O O . ILE A 1 126 ? -4.983 6.263 -13.960 1.00 83.00 126 ILE A O 1
ATOM 921 N N . SER A 1 127 ? -3.356 7.193 -15.205 1.00 81.25 127 SER A N 1
ATOM 922 C CA . SER A 1 127 ? -3.245 8.403 -14.376 1.00 81.25 127 SER A CA 1
ATOM 923 C C . SER A 1 127 ? -4.548 9.215 -14.380 1.00 81.25 127 SER A C 1
ATOM 925 O O . SER A 1 127 ? -4.985 9.695 -13.338 1.00 81.25 127 SER A O 1
ATOM 927 N N . ARG A 1 128 ? -5.252 9.294 -15.520 1.00 87.06 128 ARG A N 1
ATOM 928 C CA . ARG A 1 128 ? -6.580 9.932 -15.601 1.00 87.06 128 ARG A CA 1
ATOM 929 C C . ARG A 1 128 ? -7.656 9.179 -14.824 1.00 87.06 128 ARG A C 1
ATOM 931 O O . ARG A 1 128 ? -8.449 9.808 -14.131 1.00 87.06 128 ARG A O 1
ATOM 938 N N . ALA A 1 129 ? -7.698 7.854 -14.937 1.00 83.25 129 ALA A N 1
ATOM 939 C CA . ALA A 1 129 ? -8.643 7.031 -14.192 1.00 83.25 129 ALA A CA 1
ATOM 940 C C . ALA A 1 129 ? -8.411 7.182 -12.682 1.00 83.25 129 ALA A C 1
ATOM 942 O O . ALA A 1 129 ? -9.363 7.382 -11.934 1.00 83.25 129 ALA A O 1
ATOM 943 N N . ALA A 1 130 ? -7.150 7.181 -12.248 1.00 77.00 130 ALA A N 1
ATOM 944 C CA . ALA A 1 130 ? -6.786 7.403 -10.855 1.00 77.00 130 ALA A CA 1
ATOM 945 C C . ALA A 1 130 ? -7.177 8.794 -10.348 1.00 77.00 130 ALA A C 1
ATOM 947 O O . ALA A 1 130 ? -7.701 8.909 -9.244 1.00 77.00 130 ALA A O 1
ATOM 948 N N . LEU A 1 131 ? -6.991 9.836 -11.166 1.00 82.94 131 LEU A N 1
ATOM 949 C CA . LEU A 1 131 ? -7.429 11.194 -10.845 1.00 82.94 131 LEU A CA 1
ATOM 950 C C . LEU A 1 131 ? -8.945 11.251 -10.609 1.00 82.94 131 LEU A C 1
ATOM 952 O O . LEU A 1 131 ? -9.399 11.803 -9.610 1.00 82.94 131 LEU A O 1
ATOM 956 N N . VAL A 1 132 ? -9.728 10.645 -11.508 1.00 88.69 132 VAL A N 1
ATOM 957 C CA . VAL A 1 132 ? -11.192 10.588 -11.382 1.00 88.69 132 VAL A CA 1
ATOM 958 C C . VAL A 1 132 ? -11.596 9.835 -10.115 1.00 88.69 132 VAL A C 1
ATOM 960 O O . VAL A 1 132 ? -12.448 10.314 -9.372 1.00 88.69 132 VAL A O 1
ATOM 963 N N . VAL A 1 133 ? -10.967 8.693 -9.827 1.00 83.62 133 VAL A N 1
ATOM 964 C CA . VAL A 1 133 ? -11.254 7.903 -8.619 1.00 83.62 133 VAL A CA 1
ATOM 965 C C . VAL A 1 133 ? -10.884 8.668 -7.345 1.00 83.62 133 VAL A C 1
ATOM 967 O O . VAL A 1 133 ? -11.675 8.681 -6.402 1.00 83.62 133 VAL A O 1
ATOM 970 N N . GLY A 1 134 ? -9.734 9.348 -7.318 1.00 75.69 134 GLY A N 1
ATOM 971 C CA . GLY A 1 134 ? -9.309 10.187 -6.195 1.00 75.69 134 GLY A CA 1
ATOM 972 C C . GLY A 1 134 ? -10.308 11.308 -5.908 1.00 75.69 134 GLY A C 1
ATOM 973 O O . GLY A 1 134 ? -10.781 11.436 -4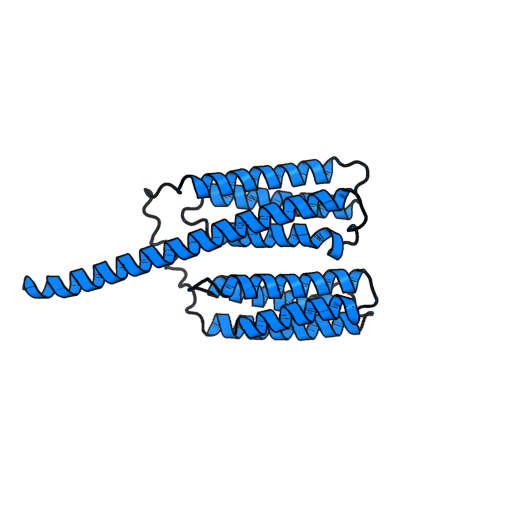.779 1.00 75.69 134 GLY A O 1
ATOM 974 N N . LEU A 1 135 ? -10.722 12.047 -6.941 1.00 84.81 135 LEU A N 1
ATOM 975 C CA . LEU A 1 135 ? -11.716 13.117 -6.819 1.00 84.81 135 LEU A CA 1
ATOM 976 C C . LEU A 1 135 ? -13.085 12.595 -6.373 1.00 84.81 135 LEU A C 1
ATOM 978 O O . LEU A 1 135 ? -13.689 13.167 -5.468 1.00 84.81 135 LEU A O 1
ATOM 982 N N . LEU A 1 136 ? -13.563 11.492 -6.959 1.00 83.38 136 LEU A N 1
ATOM 983 C CA . LEU A 1 136 ? -14.819 10.865 -6.540 1.00 83.38 136 LEU A CA 1
ATOM 984 C C . LEU A 1 136 ? -14.759 10.422 -5.078 1.00 83.38 136 LEU A C 1
ATOM 986 O O . LEU A 1 136 ? -15.722 10.624 -4.347 1.00 83.38 136 LEU A O 1
ATOM 990 N N . THR A 1 137 ? -13.625 9.884 -4.629 1.00 80.62 137 THR A N 1
ATOM 991 C CA . THR A 1 137 ? -13.431 9.492 -3.227 1.00 80.62 137 THR A CA 1
ATOM 992 C C . THR A 1 137 ? -13.532 10.702 -2.296 1.00 80.62 137 THR A C 1
ATOM 994 O O . THR A 1 137 ? -14.216 10.623 -1.278 1.00 80.62 137 THR A O 1
ATOM 997 N N . VAL A 1 138 ? -12.922 11.840 -2.652 1.00 80.94 138 VAL A N 1
ATOM 998 C CA . VAL A 1 138 ? -13.020 13.082 -1.861 1.00 80.94 138 VAL A CA 1
ATOM 999 C C . VAL A 1 138 ? -14.459 13.594 -1.815 1.00 80.94 138 VAL A C 1
ATOM 1001 O O . VAL A 1 138 ? -14.968 13.914 -0.741 1.00 80.94 138 VAL A O 1
ATOM 1004 N N . VAL A 1 139 ? -15.135 13.655 -2.964 1.00 83.44 139 VAL A N 1
ATOM 1005 C CA . VAL A 1 139 ? -16.509 14.171 -3.047 1.00 83.44 139 VAL A CA 1
ATOM 1006 C C . VAL A 1 139 ? -17.459 13.275 -2.266 1.00 83.44 139 VAL A C 1
ATOM 1008 O O . VAL A 1 139 ? -18.216 13.764 -1.435 1.00 83.44 139 VAL A O 1
ATOM 1011 N N . ILE A 1 140 ? -17.408 11.961 -2.472 1.00 77.62 140 ILE A N 1
ATOM 1012 C CA . ILE A 1 140 ? -18.316 11.039 -1.788 1.00 77.62 140 ILE A CA 1
ATOM 1013 C C . ILE A 1 140 ? -17.995 11.006 -0.286 1.00 77.62 140 ILE A C 1
ATOM 1015 O O . ILE A 1 140 ? -18.901 11.120 0.534 1.00 77.62 140 ILE A O 1
ATOM 1019 N N . GLY A 1 141 ? -16.715 10.953 0.092 1.00 72.44 141 GLY A N 1
ATOM 1020 C CA . GLY A 1 141 ? -16.302 10.941 1.497 1.00 72.44 141 GLY A CA 1
ATOM 1021 C C . GLY A 1 141 ? -16.719 12.190 2.283 1.00 72.44 141 GLY A C 1
ATOM 1022 O O . GLY A 1 141 ? -16.945 12.095 3.486 1.00 72.44 141 GLY A O 1
ATOM 1023 N N . THR A 1 142 ? -16.874 13.342 1.618 1.00 74.75 142 THR A N 1
ATOM 1024 C CA . THR A 1 142 ? -17.287 14.611 2.253 1.00 74.75 142 THR A CA 1
ATOM 1025 C C . THR A 1 142 ? -18.788 14.900 2.172 1.00 74.75 142 THR A C 1
ATOM 1027 O O . THR A 1 142 ? -19.291 15.678 2.977 1.00 74.75 142 THR A O 1
ATOM 1030 N N . THR A 1 143 ? -19.516 14.293 1.230 1.00 75.44 143 THR A N 1
ATOM 1031 C CA . THR A 1 143 ? -20.942 14.597 0.980 1.00 75.44 143 THR A CA 1
ATOM 1032 C C . THR A 1 143 ? -21.918 13.580 1.565 1.00 75.44 143 THR A C 1
ATOM 1034 O O . THR A 1 143 ? -23.102 13.887 1.701 1.00 75.44 143 THR A O 1
ATOM 1037 N N . VAL A 1 144 ? -21.458 12.383 1.939 1.00 73.94 144 VAL A N 1
ATOM 1038 C CA . VAL A 1 144 ? -22.309 11.381 2.594 1.00 73.94 144 VAL A CA 1
ATOM 1039 C C . VAL A 1 144 ? -22.650 11.859 4.012 1.00 73.94 144 VAL A C 1
ATOM 1041 O O . VAL A 1 144 ? -21.820 11.860 4.916 1.00 73.94 144 VAL A O 1
ATOM 1044 N N . THR A 1 145 ? -23.905 12.264 4.207 1.00 54.62 145 THR A N 1
ATOM 1045 C CA . THR A 1 145 ? -24.423 12.927 5.419 1.00 54.62 145 THR A CA 1
ATOM 1046 C C . THR A 1 145 ? -24.495 12.041 6.668 1.00 54.62 145 THR A C 1
ATOM 1048 O O . THR A 1 145 ? -24.737 12.557 7.754 1.00 54.62 145 THR A O 1
ATOM 1051 N N . ASN A 1 146 ? -24.242 10.733 6.538 1.00 61.34 146 ASN A N 1
ATOM 1052 C CA . ASN A 1 146 ? -24.208 9.767 7.646 1.00 61.34 146 ASN A CA 1
ATOM 1053 C C . ASN A 1 146 ? -22.793 9.243 7.959 1.00 61.34 146 ASN A C 1
ATOM 1055 O O . ASN A 1 146 ? -22.657 8.272 8.702 1.00 61.34 146 ASN A O 1
ATOM 1059 N N . SER A 1 147 ? -21.747 9.837 7.378 1.00 61.88 147 SER A N 1
ATOM 1060 C CA . SER A 1 147 ? -20.367 9.401 7.606 1.00 61.88 147 SER A CA 1
ATOM 1061 C C . SER A 1 147 ? -19.870 9.812 8.987 1.00 61.88 147 SER A C 1
ATOM 1063 O O . SER A 1 147 ? -20.105 10.932 9.450 1.00 61.88 147 SER A O 1
ATOM 1065 N N . SER A 1 148 ? -19.110 8.931 9.635 1.00 75.44 148 SER A N 1
ATOM 1066 C CA . SER A 1 148 ? -18.362 9.320 10.832 1.00 75.44 148 SER A CA 1
ATOM 1067 C C . SER A 1 148 ? -17.315 10.400 10.485 1.00 75.44 148 SER A C 1
ATOM 1069 O O . SER A 1 148 ? -16.691 10.319 9.422 1.00 75.44 148 SER A O 1
ATOM 1071 N N . PRO A 1 149 ? -17.043 11.391 11.362 1.00 79.44 149 PRO A N 1
ATOM 1072 C CA . PRO A 1 149 ? -16.040 12.429 11.090 1.00 79.44 149 PRO A CA 1
ATOM 1073 C C . PRO A 1 149 ? -14.651 11.856 10.773 1.00 79.44 149 PRO A C 1
ATOM 1075 O O . PRO A 1 149 ? -13.932 12.382 9.926 1.00 79.44 149 PRO A O 1
ATOM 1078 N N . ALA A 1 150 ? -14.293 10.745 11.424 1.00 77.12 150 ALA A N 1
ATOM 1079 C CA . ALA A 1 150 ? -13.045 10.034 11.180 1.00 77.12 150 ALA A CA 1
ATOM 1080 C C . ALA A 1 150 ? -13.019 9.357 9.797 1.00 77.12 150 ALA A C 1
ATOM 1082 O O . ALA A 1 150 ? -12.024 9.480 9.084 1.00 77.12 150 ALA A O 1
ATOM 1083 N N . GLY A 1 151 ? -14.108 8.692 9.392 1.00 75.00 151 GLY A N 1
ATOM 1084 C CA . GLY A 1 151 ? -14.233 8.084 8.063 1.00 75.00 151 GLY A CA 1
ATOM 1085 C C . GLY A 1 151 ? -14.147 9.125 6.945 1.00 75.00 151 GLY A C 1
ATOM 1086 O O . GLY A 1 151 ? -13.369 8.960 6.004 1.00 75.00 151 GLY A O 1
ATOM 1087 N N . ALA A 1 152 ? -14.854 10.249 7.102 1.00 79.62 152 ALA A N 1
ATOM 1088 C CA . ALA A 1 152 ? -14.813 11.367 6.162 1.00 79.62 152 ALA A CA 1
ATOM 1089 C C . ALA A 1 152 ? -13.405 11.977 6.043 1.00 79.62 152 ALA A C 1
ATOM 1091 O O . ALA A 1 152 ? -12.913 12.183 4.933 1.00 79.62 152 ALA A O 1
ATOM 1092 N N . ALA A 1 153 ? -12.723 12.212 7.171 1.00 81.50 153 ALA A N 1
ATOM 1093 C CA . ALA A 1 153 ? -11.370 12.767 7.181 1.00 81.50 153 ALA A CA 1
ATOM 1094 C C . ALA A 1 153 ? -10.352 11.845 6.489 1.00 81.50 153 ALA A C 1
ATOM 1096 O O . ALA A 1 153 ? -9.516 12.319 5.720 1.00 81.50 153 ALA A O 1
ATOM 1097 N N . VAL A 1 154 ? -10.434 10.531 6.719 1.00 80.12 154 VAL A N 1
ATOM 1098 C CA . VAL A 1 154 ? -9.521 9.555 6.105 1.00 80.12 154 VAL A CA 1
ATOM 1099 C C . VAL A 1 154 ? -9.799 9.389 4.612 1.00 80.12 154 VAL A C 1
ATOM 1101 O O . VAL A 1 154 ? -8.856 9.415 3.821 1.00 80.12 154 VAL A O 1
ATOM 1104 N N . ALA A 1 155 ? -11.067 9.284 4.207 1.00 81.00 155 ALA A N 1
ATOM 1105 C CA . ALA A 1 155 ? -11.443 9.201 2.797 1.00 81.00 155 ALA A CA 1
ATOM 1106 C C . ALA A 1 155 ? -11.035 10.467 2.024 1.00 81.00 155 ALA A C 1
ATOM 1108 O O . ALA A 1 155 ? -10.440 10.367 0.950 1.00 81.00 155 ALA A O 1
ATOM 1109 N N . ALA A 1 156 ? -11.282 11.653 2.591 1.00 81.44 156 ALA A N 1
ATOM 1110 C CA . ALA A 1 156 ? -10.880 12.921 1.992 1.00 81.44 156 ALA A CA 1
ATOM 1111 C C . ALA A 1 156 ? -9.354 13.066 1.929 1.00 81.44 156 ALA A C 1
ATOM 1113 O O . ALA A 1 156 ? -8.815 13.410 0.879 1.00 81.44 156 ALA A O 1
ATOM 1114 N N . GLY A 1 157 ? -8.647 12.761 3.021 1.00 82.19 157 GLY A N 1
ATOM 1115 C CA . GLY A 1 157 ? -7.190 12.849 3.080 1.00 82.19 157 GLY A CA 1
ATOM 1116 C C . GLY A 1 157 ? -6.515 11.919 2.074 1.00 82.19 157 GLY A C 1
ATOM 1117 O O . GLY A 1 157 ? -5.733 12.372 1.239 1.00 82.19 157 GLY A O 1
ATOM 1118 N N . LEU A 1 158 ? -6.851 10.627 2.096 1.00 81.38 158 LEU A N 1
ATOM 1119 C CA . LEU A 1 158 ? -6.270 9.643 1.177 1.00 81.38 158 LEU A CA 1
ATOM 1120 C C . LEU A 1 158 ? -6.692 9.890 -0.277 1.00 81.38 158 LEU A C 1
ATOM 1122 O O . LEU A 1 158 ? -5.853 9.794 -1.171 1.00 81.38 158 LEU A O 1
ATOM 1126 N N . GLY A 1 159 ? -7.950 10.269 -0.527 1.00 79.81 159 GLY A N 1
ATOM 1127 C CA . GLY A 1 159 ? -8.425 10.643 -1.862 1.00 79.81 159 GLY A CA 1
ATOM 1128 C C . GLY A 1 159 ? -7.689 11.860 -2.432 1.00 79.81 159 GLY A C 1
ATOM 1129 O O . GLY A 1 159 ? -7.306 11.866 -3.607 1.00 79.81 159 GLY A O 1
ATOM 1130 N N . LEU A 1 160 ? -7.409 12.865 -1.596 1.00 84.62 160 LEU A N 1
ATOM 1131 C CA . LEU A 1 160 ? -6.621 14.033 -1.982 1.00 84.62 160 LEU A CA 1
ATOM 1132 C C . LEU A 1 160 ? -5.174 13.644 -2.309 1.00 84.62 160 LEU A C 1
ATOM 1134 O O . LEU A 1 160 ? -4.659 14.056 -3.346 1.00 84.62 160 LEU A O 1
ATOM 1138 N N . PHE A 1 161 ? -4.540 12.802 -1.487 1.00 83.19 161 PHE A N 1
ATOM 1139 C CA . PHE A 1 161 ? -3.198 12.285 -1.773 1.00 83.19 161 PHE A CA 1
ATOM 1140 C C . PHE A 1 161 ? -3.142 11.535 -3.109 1.00 83.19 161 PHE A C 1
ATOM 1142 O O . PHE A 1 161 ? -2.254 11.799 -3.918 1.00 83.19 161 PHE A O 1
ATOM 1149 N N . ILE A 1 162 ? -4.112 10.656 -3.381 1.00 81.94 162 ILE A N 1
ATOM 1150 C CA . ILE A 1 162 ? -4.218 9.937 -4.662 1.00 81.94 162 ILE A CA 1
ATOM 1151 C C . ILE A 1 162 ? -4.339 10.924 -5.831 1.00 81.94 162 ILE A C 1
ATOM 1153 O O . ILE A 1 162 ? -3.680 10.748 -6.853 1.00 81.94 162 ILE A O 1
ATOM 1157 N N . THR A 1 163 ? -5.129 11.987 -5.667 1.00 82.19 163 THR A N 1
ATOM 1158 C CA . THR A 1 163 ? -5.307 13.042 -6.679 1.00 82.19 163 THR A CA 1
ATOM 1159 C C . THR A 1 163 ? -3.988 13.760 -6.971 1.00 82.19 163 THR A C 1
ATOM 1161 O O . THR A 1 163 ? -3.616 13.912 -8.132 1.00 82.19 163 THR A O 1
ATOM 1164 N N . VAL A 1 164 ? -3.247 14.159 -5.932 1.00 83.69 164 VAL A N 1
ATOM 1165 C CA . VAL A 1 164 ? -1.946 14.832 -6.078 1.00 83.69 164 VAL A CA 1
ATOM 1166 C C . VAL A 1 164 ? -0.931 13.923 -6.771 1.00 83.69 164 VAL A C 1
ATOM 1168 O O . VAL A 1 164 ? -0.272 14.354 -7.713 1.00 83.69 164 VAL A O 1
ATOM 1171 N N . ILE A 1 165 ? -0.849 12.652 -6.368 1.00 80.12 165 ILE A N 1
ATOM 1172 C CA . ILE A 1 165 ? 0.057 11.673 -6.986 1.00 80.12 165 ILE A CA 1
ATOM 1173 C C . ILE A 1 165 ? -0.316 11.436 -8.451 1.00 80.12 165 ILE A C 1
ATOM 1175 O O . ILE A 1 165 ? 0.563 11.355 -9.304 1.00 80.12 165 ILE A O 1
ATOM 1179 N N . ALA A 1 166 ? -1.611 11.361 -8.770 1.00 79.12 166 ALA A N 1
ATOM 1180 C CA . ALA A 1 166 ? -2.068 11.220 -10.146 1.00 79.12 166 ALA A CA 1
ATOM 1181 C C . ALA A 1 166 ? -1.670 12.430 -11.006 1.00 79.12 166 ALA A C 1
ATOM 1183 O O . ALA A 1 166 ? -1.255 12.242 -12.147 1.00 79.12 166 ALA A O 1
ATOM 1184 N N . LEU A 1 167 ? -1.742 13.652 -10.463 1.00 83.81 167 LEU A N 1
ATOM 1185 C CA . LEU A 1 167 ? -1.279 14.863 -11.147 1.00 83.81 167 LEU A CA 1
ATOM 1186 C C . LEU A 1 167 ? 0.237 14.848 -11.362 1.00 83.81 167 LEU A C 1
ATOM 1188 O O . LEU A 1 167 ? 0.691 15.109 -12.472 1.00 83.81 167 LEU A O 1
ATOM 1192 N N . TRP A 1 168 ? 1.020 14.485 -10.344 1.00 82.31 168 TRP A N 1
ATOM 1193 C CA . TRP A 1 168 ? 2.474 14.348 -10.482 1.00 82.31 168 TRP A CA 1
ATOM 1194 C C . TRP A 1 168 ? 2.859 13.281 -11.506 1.00 82.31 168 TRP A C 1
ATOM 1196 O O . TRP A 1 168 ? 3.699 13.536 -12.363 1.00 82.31 168 TRP A O 1
ATOM 1206 N N . SER A 1 169 ? 2.151 12.151 -11.515 1.00 77.12 169 SER A N 1
ATOM 1207 C CA . SER A 1 169 ? 2.326 11.086 -12.505 1.00 77.12 169 SER A CA 1
ATOM 1208 C C . SER A 1 169 ? 2.084 11.555 -13.944 1.00 77.12 169 SER A C 1
ATOM 1210 O O . SER A 1 169 ? 2.660 10.986 -14.869 1.00 77.12 169 SER A O 1
ATOM 1212 N N . MET A 1 170 ? 1.242 12.571 -14.165 1.00 77.88 170 MET A N 1
ATOM 1213 C CA . MET A 1 170 ? 1.013 13.124 -15.506 1.00 77.88 170 MET A CA 1
ATOM 1214 C C . MET A 1 170 ? 2.173 13.999 -15.995 1.00 77.88 170 MET A C 1
ATOM 1216 O O . MET A 1 170 ? 2.362 14.108 -17.206 1.00 77.88 170 MET A O 1
ATOM 1220 N N . GLU A 1 171 ? 2.943 14.579 -15.074 1.00 80.00 171 GLU A N 1
ATOM 1221 C CA . GLU A 1 171 ? 4.098 15.439 -15.362 1.00 80.00 171 GLU A CA 1
ATOM 1222 C C . GLU A 1 171 ? 5.435 14.676 -15.309 1.00 80.00 171 GLU A C 1
ATOM 1224 O O . GLU A 1 171 ? 6.455 15.150 -15.815 1.00 80.00 171 GLU A O 1
ATOM 1229 N N . ALA A 1 172 ? 5.452 13.488 -14.703 1.00 70.38 172 ALA A N 1
ATOM 1230 C CA . ALA A 1 172 ? 6.657 12.695 -14.527 1.00 70.38 172 ALA A CA 1
ATOM 1231 C C . ALA A 1 172 ? 7.155 12.086 -15.847 1.00 70.38 172 ALA A C 1
ATOM 1233 O O . ALA A 1 172 ? 6.413 11.452 -16.598 1.00 70.38 172 ALA A O 1
ATOM 1234 N N . ALA A 1 173 ? 8.462 12.215 -16.093 1.00 65.94 173 ALA A N 1
ATOM 1235 C CA . ALA A 1 173 ? 9.131 11.527 -17.198 1.00 65.94 173 ALA A CA 1
ATOM 1236 C C . ALA A 1 173 ? 9.231 10.005 -16.967 1.00 65.94 173 ALA A C 1
ATOM 1238 O O . ALA A 1 173 ? 9.236 9.238 -17.927 1.00 65.94 173 ALA A O 1
ATOM 1239 N N . ASP A 1 174 ? 9.279 9.577 -15.701 1.00 71.56 174 ASP A N 1
ATOM 1240 C CA . ASP A 1 174 ? 9.151 8.180 -15.283 1.00 71.56 174 ASP A CA 1
ATOM 1241 C C . ASP A 1 174 ? 8.171 8.076 -14.095 1.00 71.56 174 ASP A C 1
ATOM 1243 O O . ASP A 1 174 ? 8.562 8.306 -12.948 1.00 71.56 174 ASP A O 1
ATOM 1247 N N . PRO A 1 175 ? 6.893 7.737 -14.345 1.00 76.31 175 PRO A N 1
ATOM 1248 C CA . PRO A 1 175 ? 5.858 7.673 -13.313 1.00 76.31 175 PRO A CA 1
ATOM 1249 C C . PRO A 1 175 ? 5.891 6.380 -12.479 1.00 76.31 175 PRO A C 1
ATOM 1251 O O . PRO A 1 175 ? 4.957 6.111 -11.724 1.00 76.31 175 PRO A O 1
ATOM 1254 N N . THR A 1 176 ? 6.920 5.531 -12.599 1.00 81.62 176 THR A N 1
ATOM 1255 C CA . THR A 1 176 ? 6.934 4.211 -11.940 1.00 81.62 176 THR A CA 1
ATOM 1256 C C . THR A 1 176 ? 6.812 4.316 -10.414 1.00 81.62 176 THR A C 1
ATOM 1258 O O . THR A 1 176 ? 6.054 3.556 -9.804 1.00 81.62 176 THR A O 1
ATOM 1261 N N . LEU A 1 177 ? 7.506 5.275 -9.789 1.00 79.19 177 LEU A N 1
ATOM 1262 C CA . LEU A 1 177 ? 7.394 5.525 -8.345 1.00 79.19 177 LEU A CA 1
ATOM 1263 C C . LEU A 1 177 ? 6.040 6.130 -7.965 1.00 79.19 177 LEU A C 1
ATOM 1265 O O . LEU A 1 177 ? 5.476 5.742 -6.942 1.00 79.19 177 LEU A O 1
ATOM 1269 N N . ASP A 1 178 ? 5.480 6.998 -8.804 1.00 82.69 178 ASP A N 1
ATOM 1270 C CA . ASP A 1 178 ? 4.158 7.578 -8.564 1.00 82.69 178 ASP A CA 1
ATOM 1271 C C . ASP A 1 178 ? 3.079 6.494 -8.581 1.00 82.69 178 ASP A C 1
ATOM 1273 O O . ASP A 1 178 ? 2.218 6.460 -7.706 1.00 82.69 178 ASP A O 1
ATOM 1277 N N . TYR A 1 179 ? 3.167 5.529 -9.501 1.00 85.00 179 TYR A N 1
ATOM 1278 C CA . TYR A 1 179 ? 2.266 4.377 -9.520 1.00 85.00 179 TYR A CA 1
ATOM 1279 C C . TYR A 1 179 ? 2.425 3.474 -8.292 1.00 85.00 179 TYR A C 1
ATOM 1281 O O . TYR A 1 179 ? 1.426 2.946 -7.798 1.00 85.00 179 TYR A O 1
ATOM 1289 N N . LEU A 1 180 ? 3.642 3.322 -7.757 1.00 85.88 180 LEU A N 1
ATOM 1290 C CA . LEU A 1 180 ? 3.867 2.594 -6.505 1.00 85.88 180 LEU A CA 1
ATOM 1291 C C . LEU A 1 180 ? 3.235 3.320 -5.309 1.00 85.88 180 LEU A C 1
ATOM 1293 O O . LEU A 1 180 ? 2.574 2.685 -4.483 1.00 85.88 180 LEU A O 1
ATOM 1297 N N . LEU A 1 181 ? 3.397 4.643 -5.223 1.00 86.62 181 LEU A N 1
ATOM 1298 C CA . LEU A 1 181 ? 2.750 5.459 -4.195 1.00 86.62 181 LEU A CA 1
ATOM 1299 C C . LEU A 1 181 ? 1.229 5.378 -4.326 1.00 86.62 181 LEU A C 1
ATOM 1301 O O . LEU A 1 181 ? 0.543 5.097 -3.348 1.00 86.62 181 LEU A O 1
ATOM 1305 N N . MET A 1 182 ? 0.703 5.516 -5.540 1.00 87.88 182 MET A N 1
ATOM 1306 C CA . MET A 1 182 ? -0.721 5.390 -5.833 1.00 87.88 182 MET A CA 1
ATOM 1307 C C . MET A 1 182 ? -1.270 4.024 -5.407 1.00 87.88 182 MET A C 1
ATOM 1309 O O . MET A 1 182 ? -2.316 3.952 -4.765 1.00 87.88 182 MET A O 1
ATOM 1313 N N . ALA A 1 183 ? -0.538 2.940 -5.684 1.00 90.88 183 ALA A N 1
ATOM 1314 C CA . ALA A 1 183 ? -0.912 1.602 -5.241 1.00 90.88 183 ALA A CA 1
ATOM 1315 C C . ALA A 1 183 ? -0.955 1.497 -3.708 1.00 90.88 183 ALA A C 1
ATOM 1317 O O . ALA A 1 183 ? -1.893 0.927 -3.151 1.00 90.88 183 ALA A O 1
ATOM 1318 N N . THR A 1 184 ? 0.044 2.083 -3.043 1.00 89.88 184 THR A N 1
ATOM 1319 C CA . THR A 1 184 ? 0.201 2.087 -1.583 1.00 89.88 184 THR A CA 1
ATOM 1320 C C . THR A 1 184 ? -0.926 2.867 -0.903 1.00 89.88 184 THR A C 1
ATOM 1322 O O . THR A 1 184 ? -1.558 2.348 0.014 1.00 89.88 184 THR A O 1
ATOM 1325 N N . PHE A 1 185 ? -1.236 4.078 -1.373 1.00 90.75 185 PHE A N 1
ATOM 1326 C CA . PHE A 1 185 ? -2.317 4.901 -0.820 1.00 90.75 185 PHE A CA 1
ATOM 1327 C C . PHE A 1 185 ? -3.707 4.367 -1.173 1.00 90.75 185 PHE A C 1
ATOM 1329 O O . PHE A 1 185 ? -4.595 4.398 -0.325 1.00 90.75 185 PHE A O 1
ATOM 1336 N N . GLY A 1 186 ? -3.892 3.802 -2.370 1.00 90.19 186 GLY A N 1
ATOM 1337 C CA . GLY A 1 186 ? -5.110 3.063 -2.707 1.00 90.19 186 GLY A CA 1
ATOM 1338 C C . GLY A 1 186 ? -5.327 1.878 -1.764 1.00 90.19 186 GLY A C 1
ATOM 1339 O O . GLY A 1 186 ? -6.429 1.668 -1.263 1.00 90.19 186 GLY A O 1
ATOM 1340 N N . PHE A 1 187 ? -4.255 1.153 -1.433 1.00 91.44 187 PHE A N 1
ATOM 1341 C CA . PHE A 1 187 ? -4.339 0.014 -0.521 1.00 91.44 187 PHE A CA 1
ATOM 1342 C C . PHE A 1 187 ? -4.585 0.455 0.926 1.00 91.44 187 PHE A C 1
ATOM 1344 O O . PHE A 1 187 ? -5.369 -0.170 1.638 1.00 91.44 187 PHE A O 1
ATOM 1351 N N . ALA A 1 188 ? -3.994 1.581 1.342 1.00 89.69 188 ALA A N 1
ATOM 1352 C CA . ALA A 1 188 ? -4.298 2.218 2.622 1.00 89.69 188 ALA A CA 1
ATOM 1353 C C . ALA A 1 188 ? -5.785 2.578 2.722 1.00 89.69 188 ALA A C 1
ATOM 1355 O O . ALA A 1 188 ? -6.424 2.274 3.726 1.00 89.69 188 ALA A O 1
ATOM 1356 N N . LEU A 1 189 ? -6.341 3.177 1.664 1.00 88.62 189 LEU A N 1
ATOM 1357 C CA . LEU A 1 189 ? -7.752 3.550 1.594 1.00 88.62 189 LEU A CA 1
ATOM 1358 C C . LEU A 1 189 ? -8.659 2.319 1.646 1.00 88.62 189 LEU A C 1
ATOM 1360 O O . LEU A 1 189 ? -9.648 2.328 2.371 1.00 88.62 189 LEU A O 1
ATOM 1364 N N . PHE A 1 190 ? -8.288 1.238 0.957 1.00 92.44 190 PHE A N 1
ATOM 1365 C CA . PHE A 1 190 ? -9.005 -0.034 1.036 1.00 92.44 190 PHE A CA 1
ATOM 1366 C C . PHE A 1 190 ? -9.036 -0.580 2.469 1.00 92.44 190 PHE A C 1
ATOM 1368 O O . PHE A 1 190 ? -10.065 -1.071 2.918 1.00 92.44 190 PHE A O 1
ATOM 1375 N N . LEU A 1 191 ? -7.929 -0.476 3.208 1.00 89.75 191 LEU A N 1
ATOM 1376 C CA . LEU A 1 191 ? -7.824 -0.993 4.574 1.00 89.75 191 LEU A CA 1
ATOM 1377 C C . LEU A 1 191 ? -8.425 -0.070 5.647 1.00 89.75 191 LEU A C 1
ATOM 1379 O O . LEU A 1 191 ? -8.729 -0.530 6.752 1.00 89.75 191 LEU A O 1
ATOM 1383 N N . ALA A 1 192 ? -8.617 1.213 5.333 1.00 88.62 192 ALA A N 1
ATOM 1384 C CA . ALA A 1 192 ? -9.057 2.241 6.272 1.00 88.62 192 ALA A CA 1
ATOM 1385 C C . ALA A 1 192 ? -10.324 1.885 7.078 1.00 88.62 192 ALA A C 1
ATOM 1387 O O . ALA A 1 192 ? -10.304 2.107 8.293 1.00 88.62 192 ALA A O 1
ATOM 1388 N N . PRO A 1 193 ? -11.381 1.268 6.502 1.00 89.06 193 PRO A N 1
ATOM 1389 C CA . PRO A 1 193 ? -12.583 0.925 7.262 1.00 89.06 193 PRO A CA 1
ATOM 1390 C C . PRO A 1 193 ? -12.328 -0.022 8.436 1.00 89.06 193 PRO A C 1
ATOM 1392 O O . PRO A 1 193 ? -12.955 0.118 9.487 1.00 89.06 193 PRO A O 1
ATOM 1395 N N . TRP A 1 194 ? -11.388 -0.961 8.299 1.00 88.19 194 TRP A N 1
ATOM 1396 C CA . TRP A 1 194 ? -11.021 -1.870 9.389 1.00 88.19 194 TRP A CA 1
ATOM 1397 C C . TRP A 1 194 ? -10.131 -1.197 10.425 1.00 88.19 194 TRP A C 1
ATOM 1399 O O . TRP A 1 194 ? -10.294 -1.443 11.615 1.00 88.19 194 TRP A O 1
ATOM 1409 N N . VAL A 1 195 ? -9.214 -0.336 9.983 1.00 85.19 195 VAL A N 1
ATOM 1410 C CA . VAL A 1 195 ? -8.271 0.366 10.865 1.00 85.19 195 VAL A CA 1
ATOM 1411 C C . VAL A 1 195 ? -8.983 1.380 11.756 1.00 85.19 195 VAL A C 1
ATOM 1413 O O . VAL A 1 195 ? -8.718 1.453 12.951 1.00 85.19 195 VAL A O 1
ATOM 1416 N N . VAL A 1 196 ? -9.893 2.155 11.173 1.00 85.12 196 VAL A N 1
ATOM 1417 C CA . VAL A 1 196 ? -10.614 3.233 11.862 1.00 85.12 196 VAL A CA 1
ATOM 1418 C C . VAL A 1 196 ? -11.890 2.709 12.538 1.00 85.12 196 VAL A C 1
ATOM 1420 O O . VAL A 1 196 ? -12.440 3.366 13.414 1.00 85.12 196 VAL A O 1
ATOM 1423 N N . GLY A 1 197 ? -12.350 1.507 12.172 1.00 84.94 197 GLY A N 1
ATOM 1424 C CA . GLY A 1 197 ? -13.492 0.848 12.811 1.00 84.94 197 GLY A CA 1
ATOM 1425 C C . GLY A 1 197 ? -14.858 1.231 12.236 1.00 84.94 197 GLY A C 1
ATOM 1426 O O . GLY A 1 197 ? -15.870 1.042 12.904 1.00 84.94 197 GLY A O 1
ATOM 1427 N N . TYR A 1 198 ? -14.911 1.735 11.000 1.00 85.44 198 TYR A N 1
ATOM 1428 C CA . TYR A 1 198 ? -16.162 2.052 10.299 1.00 85.44 198 TYR A CA 1
ATOM 1429 C C . TYR A 1 198 ? -16.556 1.008 9.240 1.00 85.44 198 TYR A C 1
ATOM 1431 O O . TYR A 1 198 ? -17.474 1.240 8.471 1.00 85.44 198 TYR A O 1
ATOM 1439 N N . ALA A 1 199 ? -15.936 -0.178 9.213 1.00 86.44 199 ALA A N 1
ATOM 1440 C CA . ALA A 1 199 ? -16.233 -1.241 8.237 1.00 86.44 199 ALA A CA 1
ATOM 1441 C C . ALA A 1 199 ? -17.713 -1.685 8.155 1.00 86.44 199 ALA A C 1
ATOM 1443 O O . ALA A 1 199 ? -18.111 -2.272 7.154 1.00 86.44 199 ALA A O 1
ATOM 1444 N N . GLY A 1 200 ? -18.523 -1.434 9.189 1.00 83.56 200 GLY A N 1
ATOM 1445 C CA . GLY A 1 200 ? -19.966 -1.716 9.189 1.00 83.56 200 GLY A CA 1
ATOM 1446 C C . GLY A 1 200 ? -20.854 -0.555 8.723 1.00 83.56 200 GLY A C 1
ATOM 1447 O O . GLY A 1 200 ? -22.074 -0.697 8.715 1.00 83.56 200 GLY A O 1
ATOM 1448 N N . GLN A 1 201 ? -20.274 0.597 8.390 1.00 84.44 201 GLN A N 1
ATOM 1449 C CA . GLN A 1 201 ? -20.996 1.800 7.980 1.00 84.44 201 GLN A CA 1
ATOM 1450 C C . GLN A 1 201 ? -21.132 1.860 6.445 1.00 84.44 201 GLN A C 1
ATOM 1452 O O . GLN A 1 201 ? -20.314 1.287 5.721 1.00 84.44 201 GLN A O 1
ATOM 1457 N N . PRO A 1 202 ? -22.170 2.534 5.911 1.00 80.50 202 PRO A N 1
ATOM 1458 C CA . PRO A 1 202 ? -22.408 2.606 4.466 1.00 80.50 202 PRO A CA 1
ATOM 1459 C C . PRO A 1 202 ? -21.302 3.352 3.700 1.00 80.50 202 PRO A C 1
ATOM 1461 O O . PRO A 1 202 ? -21.103 3.108 2.510 1.00 80.50 202 PRO A O 1
ATOM 1464 N N . ASP A 1 203 ? -20.556 4.229 4.371 1.00 80.88 203 ASP A N 1
ATOM 1465 C CA . ASP A 1 203 ? -19.404 4.946 3.818 1.00 80.88 203 ASP A CA 1
ATOM 1466 C C . ASP A 1 203 ? -18.195 4.025 3.543 1.00 80.88 203 ASP A C 1
ATOM 1468 O O . ASP A 1 203 ? -17.408 4.314 2.638 1.00 80.88 203 ASP A O 1
ATOM 1472 N N . ALA A 1 204 ? -18.081 2.870 4.214 1.00 85.75 204 ALA A N 1
ATOM 1473 C CA . ALA A 1 204 ? -17.006 1.890 4.011 1.00 85.75 204 ALA A CA 1
ATOM 1474 C C . ALA A 1 204 ? -16.892 1.394 2.564 1.00 85.75 204 ALA A C 1
ATOM 1476 O O . ALA A 1 204 ? -15.784 1.185 2.064 1.00 85.75 204 ALA A O 1
ATOM 1477 N N . VAL A 1 205 ? -18.023 1.270 1.860 1.00 87.06 205 VAL A N 1
ATOM 1478 C CA . VAL A 1 205 ? -18.065 0.817 0.459 1.00 87.06 205 VAL A CA 1
ATOM 1479 C C . VAL A 1 205 ? -17.235 1.729 -0.442 1.00 87.06 205 VAL A C 1
ATOM 1481 O O . VAL A 1 205 ? -16.563 1.257 -1.355 1.00 87.06 205 VAL A O 1
ATOM 1484 N N . THR A 1 206 ? -17.235 3.033 -0.171 1.00 85.31 206 THR A N 1
ATOM 1485 C CA . THR A 1 206 ? -16.519 4.025 -0.983 1.00 85.31 206 THR A CA 1
ATOM 1486 C C . THR A 1 206 ? -15.009 3.863 -0.843 1.00 85.31 206 THR A C 1
ATOM 1488 O O . THR A 1 206 ? -14.290 3.850 -1.842 1.00 85.31 206 THR A O 1
ATOM 1491 N N . ALA A 1 207 ? -14.542 3.628 0.384 1.00 87.31 207 ALA A N 1
ATOM 1492 C CA . ALA A 1 207 ? -13.145 3.362 0.690 1.00 87.31 207 ALA A CA 1
ATOM 1493 C C . ALA A 1 207 ? -12.692 2.009 0.115 1.00 87.31 207 ALA A C 1
ATOM 1495 O O . ALA A 1 207 ? -11.619 1.919 -0.479 1.00 87.31 207 ALA A O 1
ATOM 1496 N N . TRP A 1 208 ? -13.535 0.974 0.192 1.00 91.44 208 TRP A N 1
ATOM 1497 C CA . TRP A 1 208 ? -13.247 -0.324 -0.419 1.00 91.44 208 TRP A CA 1
ATOM 1498 C C . TRP A 1 208 ? -13.166 -0.250 -1.940 1.00 91.44 208 TRP A C 1
ATOM 1500 O O . TRP A 1 208 ? -12.165 -0.654 -2.524 1.00 91.44 208 TRP A O 1
ATOM 1510 N N . VAL A 1 209 ? -14.190 0.277 -2.606 1.00 90.56 209 VAL A N 1
ATOM 1511 C CA . VAL A 1 209 ? -14.231 0.310 -4.073 1.00 90.56 209 VAL A CA 1
ATOM 1512 C C . VAL A 1 209 ? -13.172 1.269 -4.619 1.00 90.56 209 VAL A C 1
ATOM 1514 O O . VAL A 1 209 ? -12.383 0.880 -5.482 1.00 90.56 209 VAL A O 1
ATOM 1517 N N . GLY A 1 210 ? -13.101 2.495 -4.092 1.00 86.12 210 GLY A N 1
ATOM 1518 C CA . GLY A 1 210 ? -12.122 3.498 -4.519 1.00 86.12 210 GLY A CA 1
ATOM 1519 C C . GLY A 1 210 ? -10.686 3.068 -4.225 1.00 86.12 210 GLY A C 1
ATOM 1520 O O . GLY A 1 210 ? -9.820 3.155 -5.102 1.00 86.12 210 GLY A O 1
ATOM 1521 N N . GLY A 1 211 ? -10.446 2.521 -3.031 1.00 90.00 211 GLY A N 1
ATOM 1522 C CA . GLY A 1 211 ? -9.155 1.967 -2.641 1.00 90.00 211 GLY A CA 1
ATOM 1523 C C . GLY A 1 211 ? -8.730 0.818 -3.548 1.00 90.00 211 GLY A C 1
ATOM 1524 O O . GLY A 1 211 ? -7.657 0.880 -4.142 1.00 90.00 211 GLY A O 1
ATOM 1525 N N . PHE A 1 212 ? -9.604 -0.173 -3.756 1.00 92.62 212 PHE A N 1
ATOM 1526 C CA . PHE A 1 212 ? -9.321 -1.333 -4.605 1.00 92.62 212 PHE A CA 1
ATOM 1527 C C . PHE A 1 212 ? -8.990 -0.938 -6.048 1.00 92.62 212 PHE A C 1
ATOM 1529 O O . PHE A 1 212 ? -7.968 -1.369 -6.585 1.00 92.62 212 PHE A O 1
ATOM 1536 N N . ILE A 1 213 ? -9.814 -0.088 -6.672 1.00 91.38 213 ILE A N 1
ATOM 1537 C CA . ILE A 1 213 ? -9.577 0.374 -8.047 1.00 91.38 213 ILE A CA 1
ATOM 1538 C C . ILE A 1 213 ? -8.228 1.095 -8.132 1.00 91.38 213 ILE A C 1
ATOM 1540 O O . ILE A 1 213 ? -7.428 0.808 -9.025 1.00 91.38 213 ILE A O 1
ATOM 1544 N N . THR A 1 214 ? -7.941 1.984 -7.180 1.00 89.62 214 THR A N 1
ATOM 1545 C CA . THR A 1 214 ? -6.680 2.735 -7.150 1.00 89.62 214 THR A CA 1
ATOM 1546 C C . THR A 1 214 ? -5.477 1.811 -6.958 1.00 89.62 214 THR A C 1
ATOM 1548 O O . THR A 1 214 ? -4.478 1.956 -7.665 1.00 89.62 214 THR A O 1
ATOM 1551 N N . THR A 1 215 ? -5.573 0.815 -6.070 1.00 94.06 215 THR A N 1
ATOM 1552 C CA . THR A 1 215 ? -4.531 -0.203 -5.883 1.00 94.06 215 THR A CA 1
ATOM 1553 C C . THR A 1 215 ? -4.259 -0.951 -7.178 1.00 94.06 215 THR A C 1
ATOM 1555 O O . THR A 1 215 ? -3.106 -1.054 -7.589 1.00 94.06 215 THR A O 1
ATOM 1558 N N . VAL A 1 216 ? -5.300 -1.444 -7.853 1.00 93.69 216 VAL A N 1
ATOM 1559 C CA . VAL A 1 216 ? -5.152 -2.201 -9.105 1.00 93.69 216 VAL A CA 1
ATOM 1560 C C . VAL A 1 216 ? -4.511 -1.342 -10.193 1.00 93.69 216 VAL A C 1
ATOM 1562 O O . VAL A 1 216 ? -3.586 -1.803 -10.869 1.00 93.69 216 VAL A O 1
ATOM 1565 N N . LEU A 1 217 ? -4.947 -0.088 -10.339 1.00 89.44 217 LEU A N 1
ATOM 1566 C CA . LEU A 1 217 ? -4.362 0.857 -11.290 1.00 89.44 217 LEU A CA 1
ATOM 1567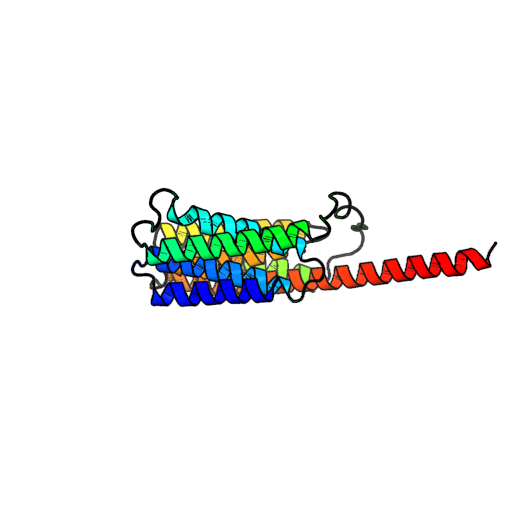 C C . LEU A 1 217 ? -2.882 1.121 -10.983 1.00 89.44 217 LEU A C 1
ATOM 1569 O O . LEU A 1 217 ? -2.051 1.055 -11.890 1.00 89.44 217 LEU A O 1
ATOM 1573 N N . GLY A 1 218 ? -2.540 1.348 -9.713 1.00 89.56 218 GLY A N 1
ATOM 1574 C CA . GLY A 1 218 ? -1.169 1.628 -9.284 1.00 89.56 218 GLY A CA 1
ATOM 1575 C C . GLY A 1 218 ? -0.248 0.426 -9.467 1.00 89.56 218 GLY A C 1
ATOM 1576 O O . GLY A 1 218 ? 0.821 0.547 -10.058 1.00 89.56 218 GLY A O 1
ATOM 1577 N N . VAL A 1 219 ? -0.688 -0.770 -9.064 1.00 92.44 219 VAL A N 1
ATOM 1578 C CA . VAL A 1 219 ? 0.066 -2.016 -9.276 1.00 92.44 219 VAL A CA 1
ATOM 1579 C C . VAL A 1 219 ? 0.290 -2.266 -10.765 1.00 92.44 219 VAL A C 1
ATOM 1581 O O . VAL A 1 219 ? 1.397 -2.608 -11.180 1.00 92.44 219 VAL A O 1
ATOM 1584 N N . THR A 1 220 ? -0.741 -2.067 -11.587 1.00 89.50 220 THR A N 1
ATOM 1585 C CA . THR A 1 220 ? -0.641 -2.265 -13.038 1.00 89.50 220 THR A CA 1
ATOM 1586 C C . THR A 1 220 ? 0.350 -1.286 -13.665 1.00 89.50 220 THR A C 1
ATOM 1588 O O . THR A 1 220 ? 1.199 -1.707 -14.454 1.00 89.50 220 THR A O 1
ATOM 1591 N N . GLY A 1 221 ? 0.277 -0.003 -13.296 1.00 86.62 221 GLY A N 1
ATOM 1592 C CA . GLY A 1 221 ? 1.218 1.025 -13.743 1.00 86.62 221 GLY A CA 1
ATOM 1593 C C . GLY A 1 221 ? 2.655 0.708 -13.327 1.00 86.62 221 GLY A C 1
ATOM 1594 O O . GLY A 1 221 ? 3.547 0.666 -14.173 1.00 86.62 221 GLY A O 1
ATOM 1595 N N . PHE A 1 222 ? 2.861 0.362 -12.055 1.00 87.56 222 PHE A N 1
ATOM 1596 C CA . PHE A 1 222 ? 4.168 0.018 -11.497 1.00 87.56 222 PHE A CA 1
ATOM 1597 C C . PHE A 1 222 ? 4.808 -1.193 -12.194 1.00 87.56 222 PHE A C 1
ATOM 1599 O O . PHE A 1 222 ? 5.953 -1.129 -12.643 1.00 87.56 222 PHE A O 1
ATOM 1606 N N . LEU A 1 223 ? 4.064 -2.293 -12.361 1.00 87.88 223 LEU A N 1
ATOM 1607 C CA . LEU A 1 223 ? 4.577 -3.494 -13.032 1.00 87.88 223 LEU A CA 1
ATOM 1608 C C . LEU A 1 223 ? 4.886 -3.244 -14.511 1.00 87.88 223 LEU A C 1
ATOM 1610 O O . LEU A 1 223 ? 5.809 -3.848 -15.064 1.00 87.88 223 LEU A O 1
ATOM 1614 N N . ARG A 1 224 ? 4.118 -2.372 -15.168 1.00 85.50 224 ARG A N 1
ATOM 1615 C CA . ARG A 1 224 ? 4.353 -1.998 -16.564 1.00 85.50 224 ARG A CA 1
ATOM 1616 C C . ARG A 1 224 ? 5.610 -1.139 -16.706 1.00 85.50 224 ARG A C 1
ATOM 1618 O O . ARG A 1 224 ? 6.425 -1.452 -17.576 1.00 85.50 224 ARG A O 1
ATOM 1625 N N . GLY A 1 225 ? 5.801 -0.158 -15.822 1.00 81.56 225 GLY A N 1
ATOM 1626 C CA . GLY A 1 225 ? 7.025 0.646 -15.732 1.00 81.56 225 GLY A CA 1
ATOM 1627 C C . GLY A 1 225 ? 8.263 -0.228 -15.518 1.00 81.56 225 GLY A C 1
ATOM 1628 O O . GLY A 1 225 ? 9.182 -0.222 -16.338 1.00 81.56 225 GLY A O 1
ATOM 1629 N N . ALA A 1 226 ? 8.218 -1.126 -14.528 1.00 80.69 226 ALA A N 1
ATOM 1630 C CA . ALA A 1 226 ? 9.310 -2.061 -14.238 1.00 80.69 226 ALA A CA 1
ATOM 1631 C C . ALA A 1 226 ? 9.666 -2.991 -15.420 1.00 80.69 226 ALA A C 1
ATOM 1633 O O . ALA A 1 226 ? 10.833 -3.323 -15.647 1.00 80.69 226 ALA A O 1
ATOM 1634 N N . ARG A 1 227 ? 8.674 -3.434 -16.209 1.00 82.38 227 ARG A N 1
ATOM 1635 C CA . ARG A 1 227 ? 8.926 -4.230 -17.428 1.00 82.38 227 ARG A CA 1
ATOM 1636 C C . ARG A 1 227 ? 9.574 -3.399 -18.536 1.00 82.38 227 ARG A C 1
ATOM 1638 O O . ARG A 1 227 ? 10.420 -3.929 -19.262 1.00 82.38 227 ARG A O 1
ATOM 1645 N N . ARG A 1 228 ? 9.185 -2.128 -18.683 1.00 80.12 228 ARG A N 1
ATOM 1646 C CA . ARG A 1 228 ? 9.765 -1.217 -19.679 1.00 80.12 228 ARG A CA 1
ATOM 1647 C C . ARG A 1 228 ? 11.241 -0.974 -19.385 1.00 80.12 228 ARG A C 1
ATOM 1649 O O . ARG A 1 228 ? 12.044 -1.139 -20.303 1.00 80.12 228 ARG A O 1
ATOM 1656 N N . ASP A 1 229 ? 11.585 -0.706 -18.130 1.00 75.31 229 ASP A N 1
ATOM 1657 C CA . ASP A 1 229 ? 12.964 -0.457 -17.696 1.00 75.31 229 ASP A CA 1
ATOM 1658 C C . ASP A 1 229 ? 13.901 -1.662 -17.940 1.00 75.31 229 ASP A C 1
ATOM 1660 O O . ASP A 1 229 ? 15.039 -1.556 -18.410 1.00 75.31 229 ASP A O 1
ATOM 1664 N N . ARG A 1 230 ? 13.374 -2.880 -17.774 1.00 73.94 230 ARG A N 1
ATOM 1665 C CA . ARG A 1 230 ? 14.105 -4.093 -18.161 1.00 73.94 230 ARG A CA 1
ATOM 1666 C C . ARG A 1 230 ? 14.414 -4.127 -19.661 1.00 73.94 230 ARG A C 1
ATOM 1668 O O . ARG A 1 230 ? 15.504 -4.527 -20.068 1.00 73.94 230 ARG A O 1
ATOM 1675 N N . SER A 1 231 ? 13.451 -3.735 -20.494 1.00 76.25 231 SER A N 1
ATOM 1676 C CA . SER A 1 231 ? 13.605 -3.762 -21.952 1.00 76.25 231 SER A CA 1
ATOM 1677 C C . SER A 1 231 ? 14.593 -2.711 -22.472 1.00 76.25 231 SER A C 1
ATOM 1679 O O . SER A 1 231 ? 15.249 -2.955 -23.487 1.00 76.25 231 SER A O 1
ATOM 1681 N N . SER A 1 232 ? 14.696 -1.548 -21.820 1.00 76.81 232 SER A N 1
ATOM 1682 C CA . SER A 1 232 ? 15.682 -0.511 -22.154 1.00 76.81 232 SER A CA 1
ATOM 1683 C C . SER A 1 232 ? 17.081 -0.966 -21.758 1.00 76.81 232 SER A C 1
ATOM 1685 O O . SER A 1 232 ? 17.965 -0.966 -22.610 1.00 76.81 232 SER A O 1
ATOM 1687 N N . THR A 1 233 ? 17.253 -1.478 -20.536 1.00 77.56 233 THR A N 1
ATOM 1688 C CA . THR A 1 233 ? 18.547 -1.975 -20.039 1.00 77.56 233 THR A CA 1
ATOM 1689 C C . THR A 1 233 ? 19.128 -3.076 -20.935 1.00 77.56 233 THR A C 1
ATOM 1691 O O . THR A 1 233 ? 20.306 -3.047 -21.292 1.00 77.56 233 THR A O 1
ATOM 1694 N N . VAL A 1 234 ? 18.302 -4.041 -21.364 1.00 80.56 234 VAL A N 1
ATOM 1695 C CA . VAL A 1 234 ? 18.748 -5.114 -22.274 1.00 80.56 234 VAL A CA 1
ATOM 1696 C C . VAL A 1 234 ? 19.144 -4.558 -23.646 1.00 80.56 234 VAL A C 1
ATOM 1698 O O . VAL A 1 234 ? 20.164 -4.971 -24.200 1.00 80.56 234 VAL A O 1
ATOM 1701 N N . ARG A 1 235 ? 18.374 -3.604 -24.189 1.00 82.25 235 ARG A N 1
ATOM 1702 C CA . ARG A 1 235 ? 18.686 -2.954 -25.473 1.00 82.25 235 ARG A CA 1
ATOM 1703 C C . ARG A 1 235 ? 19.985 -2.158 -25.411 1.00 82.25 235 ARG A C 1
ATOM 1705 O O . ARG A 1 235 ? 20.788 -2.235 -26.338 1.00 82.25 235 ARG A O 1
ATOM 1712 N N . GLU A 1 236 ? 20.211 -1.425 -24.330 1.00 81.81 236 GLU A N 1
ATOM 1713 C CA . GLU A 1 236 ? 21.425 -0.638 -24.143 1.00 81.81 236 GLU A CA 1
ATOM 1714 C C . GLU A 1 236 ? 22.656 -1.527 -23.965 1.00 81.81 236 GLU A C 1
ATOM 1716 O O . GLU A 1 236 ? 23.678 -1.302 -24.614 1.00 81.81 236 GLU A O 1
ATOM 1721 N N . HIS A 1 237 ? 22.542 -2.602 -23.182 1.00 82.56 237 HIS A N 1
ATOM 1722 C CA . HIS A 1 237 ? 23.616 -3.580 -23.049 1.00 82.56 237 HIS A CA 1
ATOM 1723 C C . HIS A 1 237 ? 23.951 -4.243 -24.393 1.00 82.56 237 HIS A C 1
ATOM 1725 O O . HIS A 1 237 ? 25.121 -4.321 -24.769 1.00 82.56 237 HIS A O 1
ATOM 1731 N N . ALA A 1 238 ? 22.938 -4.642 -25.170 1.00 84.38 238 ALA A N 1
ATOM 1732 C CA . ALA A 1 238 ? 23.138 -5.189 -26.510 1.00 84.38 238 ALA A CA 1
ATOM 1733 C C . ALA A 1 238 ? 23.824 -4.182 -27.449 1.00 84.38 238 ALA A C 1
ATOM 1735 O O . ALA A 1 238 ? 24.732 -4.552 -28.195 1.00 84.38 238 ALA A O 1
ATOM 1736 N N . ARG A 1 239 ? 23.450 -2.897 -27.375 1.00 87.94 239 ARG A N 1
ATOM 1737 C CA . ARG A 1 239 ? 24.094 -1.818 -28.136 1.00 87.94 239 ARG A CA 1
ATOM 1738 C C . ARG A 1 239 ? 25.557 -1.637 -27.733 1.00 87.94 239 ARG A C 1
ATOM 1740 O O . ARG A 1 239 ? 26.401 -1.509 -28.616 1.00 87.94 239 ARG A O 1
ATOM 1747 N N . MET A 1 240 ? 25.872 -1.653 -26.438 1.00 86.94 240 MET A N 1
ATOM 1748 C CA . MET A 1 240 ? 27.254 -1.552 -25.954 1.00 86.94 240 MET A CA 1
ATOM 1749 C C . MET A 1 240 ? 28.108 -2.726 -26.436 1.00 86.94 240 MET A C 1
ATOM 1751 O O . MET A 1 240 ? 29.190 -2.504 -26.975 1.00 86.94 240 MET A O 1
ATOM 1755 N N . VAL A 1 241 ? 27.603 -3.958 -26.327 1.00 88.12 241 VAL A N 1
ATOM 1756 C CA . VAL A 1 241 ? 28.299 -5.160 -26.814 1.00 88.12 241 VAL A CA 1
ATOM 1757 C C . VAL A 1 241 ? 28.503 -5.106 -28.330 1.00 88.12 241 VAL A C 1
ATOM 1759 O O . VAL A 1 241 ? 29.585 -5.433 -28.818 1.00 88.12 241 VAL A O 1
ATOM 1762 N N . TYR A 1 242 ? 27.496 -4.654 -29.084 1.00 87.44 242 TYR A N 1
ATOM 1763 C CA . TYR A 1 242 ? 27.606 -4.465 -30.530 1.00 87.44 242 TYR A CA 1
ATOM 1764 C C . TYR A 1 242 ? 28.698 -3.446 -30.874 1.00 87.44 242 TYR A C 1
ATOM 1766 O O . TYR A 1 242 ? 29.605 -3.747 -31.649 1.00 87.44 242 TYR A O 1
ATOM 1774 N N . LEU A 1 243 ? 28.662 -2.264 -30.256 1.00 89.75 243 LEU A N 1
ATOM 1775 C CA . LEU A 1 243 ? 29.666 -1.228 -30.481 1.00 89.75 243 LEU A CA 1
ATOM 1776 C C . LEU A 1 243 ? 31.064 -1.723 -30.116 1.00 89.75 243 LEU A C 1
ATOM 1778 O O . LEU A 1 243 ? 31.984 -1.537 -30.900 1.00 89.75 243 LEU A O 1
ATOM 1782 N N . GLN A 1 244 ? 31.232 -2.411 -28.989 1.00 90.50 244 GLN A N 1
ATOM 1783 C CA . GLN A 1 244 ? 32.527 -2.958 -28.589 1.00 90.50 244 GLN A CA 1
ATOM 1784 C C . GLN A 1 244 ? 33.045 -3.989 -29.603 1.00 90.50 244 GLN A C 1
ATOM 1786 O O . GLN A 1 244 ? 34.202 -3.928 -30.008 1.00 90.50 244 GLN A O 1
ATOM 1791 N N . ARG A 1 245 ? 32.183 -4.894 -30.085 1.00 87.62 245 ARG A N 1
ATOM 1792 C CA . ARG A 1 245 ? 32.568 -5.938 -31.046 1.00 87.62 245 ARG A CA 1
ATOM 1793 C C . ARG A 1 245 ? 32.918 -5.388 -32.433 1.00 87.62 245 ARG A C 1
ATOM 1795 O O . ARG A 1 245 ? 33.835 -5.910 -33.063 1.00 87.62 245 ARG A O 1
ATOM 1802 N N . TYR A 1 246 ? 32.217 -4.362 -32.914 1.00 86.50 246 TYR A N 1
ATOM 1803 C CA . TYR A 1 246 ? 32.449 -3.805 -34.254 1.00 86.50 246 TYR A CA 1
ATOM 1804 C C . TYR A 1 246 ? 33.476 -2.670 -34.284 1.00 86.50 246 TYR A C 1
ATOM 1806 O O . TYR A 1 246 ? 34.128 -2.479 -35.307 1.00 86.50 246 TYR A O 1
ATOM 1814 N N . ARG A 1 247 ? 33.709 -1.978 -33.164 1.00 81.12 247 ARG A N 1
ATOM 1815 C CA . ARG A 1 247 ? 34.757 -0.951 -33.055 1.00 81.12 247 ARG A CA 1
ATOM 1816 C C . ARG A 1 247 ? 36.168 -1.537 -33.178 1.00 81.12 247 ARG A C 1
ATOM 1818 O O . ARG A 1 247 ? 37.055 -0.846 -33.653 1.00 81.12 247 ARG A O 1
ATOM 1825 N N . HIS A 1 248 ? 36.355 -2.818 -32.848 1.00 69.81 248 HIS A N 1
ATOM 1826 C CA . HIS A 1 248 ? 37.617 -3.542 -33.053 1.00 69.81 248 HIS A CA 1
ATOM 1827 C C . HIS A 1 248 ? 37.862 -4.033 -34.491 1.00 69.81 248 HIS A C 1
ATOM 1829 O O . HIS A 1 248 ? 38.950 -4.515 -34.765 1.00 69.81 248 HIS A O 1
ATOM 1835 N N . ARG A 1 249 ? 36.884 -3.951 -35.408 1.00 66.81 249 ARG A N 1
ATOM 1836 C CA . ARG A 1 249 ? 37.070 -4.348 -36.823 1.00 66.81 249 ARG A CA 1
ATOM 1837 C C . ARG A 1 249 ? 37.342 -3.173 -37.767 1.00 66.81 249 ARG A C 1
ATOM 1839 O O . ARG A 1 249 ? 37.535 -3.398 -38.955 1.00 66.81 249 ARG A O 1
ATOM 1846 N N . MET A 1 250 ? 37.287 -1.943 -37.260 1.00 58.16 250 MET A N 1
ATOM 1847 C CA . MET A 1 250 ? 37.533 -0.716 -38.032 1.00 58.16 250 MET A CA 1
ATOM 1848 C C . MET A 1 250 ? 38.853 -0.023 -37.650 1.00 58.16 250 MET A C 1
ATOM 1850 O O . MET A 1 250 ? 39.104 1.081 -38.125 1.00 58.16 250 MET A O 1
ATOM 1854 N N . ALA A 1 251 ? 39.661 -0.649 -36.790 1.00 54.50 251 ALA A N 1
ATOM 1855 C CA . ALA A 1 251 ? 41.034 -0.259 -36.469 1.00 54.50 251 ALA A CA 1
ATOM 1856 C C . ALA A 1 251 ? 41.978 -1.333 -37.012 1.00 54.50 251 ALA A C 1
ATOM 1858 O O . ALA A 1 251 ? 43.063 -0.956 -37.496 1.00 54.50 251 ALA A O 1
#

Organism: Mycolicibacterium agri (NCBI:txid36811)

pLDDT: mean 79.72, std 11.01, range [40.72, 94.06]

Radius of gyration: 20.73 Å; chains: 1; bounding box: 66×31×64 Å

Secondary structure (DSSP, 8-state):
-HHHHHHHHHHHHHHHHHT--SHHHHHHHHHHHHHHHHHHHHHTT-S--HHHHHHHHHHHHHHHHGGGSTT-GGG-HHHHHHHHHHHHHHHHHHHHHHHTS----TTTTTSS--TT-PPPHHHHHHHHHHHHHHHHHHHHHHH-TT--HHHHHHHHHHHHHHHHHHHHHHH-SSTHHHHHHHHHHHHHHHHHHHHHT-TTSTTHHHHHHHHHHHHHHHHHHHHHHHHHHHHHHHHHHHHHHHHHHHHTT--

Foldseek 3Di:
DLVVLLVLLVVQLVLLVPQFDDLQLSLLSNLLSVQSNVLSVLQVLFPQSQVSLVSLLVSLVCLLCQQVPDPHVVVSVSSNVSSNVSSPVSNVSSVVSNVPGDPPPPVPQPPPPPVPPDDPPLLLVLLVVQLVLLVVQLCLLCPVPPDDPQSSCLSNVLSVVSNVLSVVSNVDSQSLVSLVVQLVSLCVLLSVCSNVVVCVPPSNVSSNVSSVSSNVSSSVSNSVSSVVVVVVVVVVVVVVVVCVVVVVVVD

Sequence (251 aa):
MSYLAVAVGIGTVAASLTVTTTPAGRGLTLAAGAFITFFALLSLPVPDRTPLHWGLVVVGLAATILPWLSTGFTADLGAAWTAGVAGALALALGCIGWLNGRPPTLYGFNRYASRDDKPPAVERWISRAALVVGLLTVVIGTTVTNSSPAGAAVAAGLGLFITVIALWSMEAADPTLDYLLMATFGFALFLAPWVVGYAGQPDAVTAWVGGFITTVLGVTGFLRGARRDRSSTVREHARMVYLQRYRHRMA